Protein AF-A0A7J4LPL3-F1 (afdb_monomer)

Sequence (220 aa):
MQKLISQGAEARIFEKKDGTRVVIIKDRFRKTYRHEALDKQLRSFRARREAKVLERLTALNFTVPKVIDLDDKNSILKIEKIDGRLVKEVIDINEKDKKQITKLGTQIGEKIAFLHLHDIIHSDLTTSNMILLDKWIYFIDFGLSFFSAKIEDKAVDLHLIERALESKHYKIFKECMKAVIIGYLNAYATAGKKETGKQILARLESVKERGRNKAKNVGS

Solvent-accessible surface area (backbone atoms only — not comparable to full-atom values): 11459 Å² total; per-residue (Å²): 116,76,42,82,77,47,73,60,99,63,34,38,34,28,42,32,66,54,91,94,45,56,32,32,37,40,40,39,65,88,56,88,94,42,61,66,71,61,42,52,52,51,39,28,48,26,39,53,42,22,47,56,49,33,49,54,35,49,76,68,74,43,60,46,53,50,72,74,48,73,43,62,90,68,15,32,35,32,27,48,58,76,96,44,48,43,39,44,58,55,45,67,76,37,66,84,40,62,69,58,39,34,52,51,19,20,55,51,12,32,50,54,32,55,36,51,76,71,21,39,40,48,69,61,44,35,46,79,32,26,31,39,42,101,92,45,68,28,50,52,74,38,54,65,34,50,78,49,85,51,52,66,60,55,14,50,35,55,48,36,37,49,51,38,32,49,75,74,38,56,91,47,21,72,57,28,49,51,22,20,53,51,21,22,40,50,43,22,40,75,69,74,36,42,66,60,38,50,52,25,51,61,44,27,54,61,47,51,53,58,52,53,55,54,59,55,71,74,75,111

Radius of gyration: 18.06 Å; Cα contacts (8 Å, |Δi|>4): 357; chains: 1; bounding box: 47×37×54 Å

Structure (mmCIF, N/CA/C/O backbone):
data_AF-A0A7J4LPL3-F1
#
_entry.id   AF-A0A7J4LPL3-F1
#
loop_
_atom_site.group_PDB
_atom_site.id
_atom_site.type_symbol
_atom_site.label_atom_id
_atom_site.label_alt_id
_atom_site.label_comp_id
_atom_site.label_asym_id
_atom_site.label_entity_id
_atom_site.label_seq_id
_atom_site.pdbx_PDB_ins_code
_atom_site.Cartn_x
_atom_site.Cartn_y
_atom_site.Cartn_z
_atom_site.occupancy
_atom_site.B_iso_or_equiv
_atom_site.auth_seq_id
_atom_site.auth_comp_id
_atom_site.auth_asym_id
_atom_site.auth_atom_id
_atom_site.pdbx_PDB_model_num
ATOM 1 N N . MET A 1 1 ? 10.379 12.383 -25.301 1.00 70.75 1 MET A N 1
ATOM 2 C CA . MET A 1 1 ? 11.539 12.441 -24.382 1.00 70.75 1 MET A CA 1
ATOM 3 C C . MET A 1 1 ? 11.170 11.749 -23.073 1.00 70.75 1 MET A C 1
ATOM 5 O O . MET A 1 1 ? 9.989 11.737 -22.741 1.00 70.75 1 MET A O 1
ATOM 9 N N . GLN A 1 2 ? 12.133 11.144 -22.377 1.00 85.69 2 GLN A N 1
ATOM 10 C CA . GLN A 1 2 ? 11.946 10.502 -21.067 1.00 85.69 2 GLN A CA 1
ATOM 11 C C . GLN A 1 2 ? 12.546 11.412 -19.986 1.00 85.69 2 GLN A C 1
ATOM 13 O O . GLN A 1 2 ? 13.651 11.918 -20.167 1.00 85.69 2 GLN A O 1
ATOM 18 N N . LYS A 1 3 ? 11.820 11.643 -18.891 1.00 91.88 3 LYS A N 1
ATOM 19 C CA . LYS A 1 3 ? 12.196 12.548 -17.797 1.00 91.88 3 LYS A CA 1
ATOM 20 C C . LYS A 1 3 ? 12.336 11.751 -16.505 1.00 91.88 3 LYS A C 1
ATOM 22 O O . LYS A 1 3 ? 11.404 11.054 -16.121 1.00 91.88 3 LYS A O 1
ATOM 27 N N . LEU A 1 4 ? 13.473 11.849 -15.819 1.00 93.25 4 LEU A N 1
ATOM 28 C CA . LEU A 1 4 ? 13.607 11.303 -14.464 1.00 93.25 4 LEU A CA 1
ATOM 29 C C . LEU A 1 4 ? 12.740 12.143 -13.514 1.00 93.25 4 LEU A C 1
ATOM 31 O O . LEU A 1 4 ? 12.886 13.364 -13.484 1.00 93.25 4 LEU A O 1
ATOM 35 N N . ILE A 1 5 ? 11.837 11.504 -12.765 1.00 92.12 5 ILE A N 1
ATOM 36 C CA . ILE A 1 5 ? 10.976 12.185 -11.781 1.00 92.12 5 ILE A CA 1
ATOM 37 C C . ILE A 1 5 ? 11.367 11.875 -10.335 1.00 92.12 5 ILE A C 1
ATOM 39 O O . ILE A 1 5 ? 11.137 12.696 -9.455 1.00 92.12 5 ILE A O 1
ATOM 43 N N . SER A 1 6 ? 11.976 10.715 -10.079 1.00 88.56 6 SER A N 1
ATOM 44 C CA . SER A 1 6 ? 12.490 10.343 -8.759 1.00 88.56 6 SER A CA 1
ATOM 45 C C . SER A 1 6 ? 13.554 9.251 -8.875 1.00 88.56 6 SER A C 1
ATOM 47 O O . SER A 1 6 ? 13.513 8.427 -9.790 1.00 88.56 6 SER A O 1
ATOM 49 N N . GLN A 1 7 ? 14.494 9.213 -7.933 1.00 89.38 7 GLN A N 1
ATOM 50 C CA . GLN A 1 7 ? 15.411 8.091 -7.748 1.00 89.38 7 GLN A CA 1
ATOM 51 C C . GLN A 1 7 ? 15.364 7.659 -6.283 1.00 89.38 7 GLN A C 1
ATOM 53 O O . GLN A 1 7 ? 15.872 8.350 -5.402 1.00 89.38 7 GLN A O 1
ATOM 58 N N . GLY A 1 8 ? 14.746 6.507 -6.032 1.00 83.06 8 GLY A N 1
ATOM 59 C CA . GLY A 1 8 ? 14.743 5.871 -4.722 1.00 83.06 8 GLY A CA 1
ATOM 60 C C . GLY A 1 8 ? 15.998 5.031 -4.490 1.00 83.06 8 GLY A C 1
ATOM 61 O O . GLY A 1 8 ? 16.880 4.916 -5.345 1.00 83.06 8 GLY A O 1
ATOM 62 N N . ALA A 1 9 ? 16.046 4.364 -3.337 1.00 82.12 9 ALA A N 1
ATOM 63 C CA . ALA A 1 9 ? 17.133 3.445 -3.022 1.00 82.12 9 ALA A CA 1
ATOM 64 C C . ALA A 1 9 ? 17.217 2.263 -4.005 1.00 82.12 9 ALA A C 1
ATOM 66 O O . ALA A 1 9 ? 18.314 1.757 -4.214 1.00 82.12 9 ALA A O 1
ATOM 67 N N . GLU A 1 10 ? 16.109 1.821 -4.612 1.00 81.62 10 GLU A N 1
ATOM 68 C CA . GLU A 1 10 ? 16.059 0.570 -5.393 1.00 81.62 10 GLU A CA 1
ATOM 69 C C . GLU A 1 10 ? 15.551 0.712 -6.838 1.00 81.62 10 GLU A C 1
ATOM 71 O O . GLU A 1 10 ? 15.654 -0.239 -7.613 1.00 81.62 10 GLU A O 1
ATOM 76 N N . ALA A 1 11 ? 15.022 1.879 -7.216 1.00 89.69 11 ALA A N 1
ATOM 77 C CA . ALA A 1 11 ? 14.524 2.140 -8.563 1.00 89.69 11 ALA A CA 1
ATOM 78 C C . ALA A 1 11 ? 14.682 3.612 -8.963 1.00 89.69 11 ALA A C 1
ATOM 80 O O . ALA A 1 11 ? 14.592 4.516 -8.128 1.00 89.69 11 ALA A O 1
ATOM 81 N N . ARG A 1 12 ? 14.869 3.844 -10.261 1.00 93.75 12 ARG A N 1
ATOM 82 C CA . ARG A 1 12 ? 14.643 5.128 -10.922 1.00 93.75 12 ARG A CA 1
ATOM 83 C C . ARG A 1 12 ? 13.230 5.134 -11.480 1.00 93.75 12 ARG A C 1
ATOM 85 O O . ARG A 1 12 ? 12.801 4.171 -12.113 1.00 93.75 12 ARG A O 1
ATOM 92 N N . ILE A 1 13 ? 12.518 6.221 -11.235 1.00 94.44 13 ILE A N 1
ATOM 93 C CA . ILE A 1 13 ? 11.162 6.436 -11.719 1.00 94.44 13 ILE A CA 1
ATOM 94 C C . ILE A 1 13 ? 11.243 7.494 -12.811 1.00 94.44 13 ILE A C 1
ATOM 96 O O . ILE A 1 13 ? 11.660 8.629 -12.556 1.00 94.44 13 ILE A O 1
ATOM 100 N N . PHE A 1 14 ? 10.853 7.125 -14.024 1.00 95.56 14 PHE A N 1
ATOM 101 C CA . PHE A 1 14 ? 10.815 8.030 -15.163 1.00 95.56 14 PHE A CA 1
ATOM 102 C C . PHE A 1 14 ? 9.386 8.245 -15.645 1.00 95.56 14 PHE A C 1
ATOM 104 O O . PHE A 1 14 ? 8.592 7.311 -15.696 1.00 95.56 14 PHE A O 1
ATOM 111 N N . GLU A 1 15 ? 9.093 9.462 -16.075 1.00 94.94 15 GLU A N 1
ATOM 112 C CA . GLU A 1 15 ? 7.919 9.796 -16.867 1.00 94.94 15 GLU A CA 1
ATOM 113 C C . GLU A 1 15 ? 8.294 9.757 -18.356 1.00 94.94 15 GLU A C 1
ATOM 115 O O . GLU A 1 15 ? 9.330 10.295 -18.767 1.00 94.94 15 GLU A O 1
ATOM 120 N N . LYS A 1 16 ? 7.465 9.123 -19.186 1.00 94.25 16 LYS A N 1
ATOM 121 C CA . LYS A 1 16 ? 7.632 9.103 -20.643 1.00 94.25 16 LYS A CA 1
ATOM 122 C C . LYS A 1 16 ? 6.280 9.330 -21.317 1.00 94.25 16 LYS A C 1
ATOM 124 O O . LYS A 1 16 ? 5.288 8.713 -20.945 1.00 94.25 16 LYS A O 1
ATOM 129 N N . LYS A 1 17 ? 6.248 10.185 -22.342 1.00 90.75 17 LYS A N 1
ATOM 130 C CA . LYS A 1 17 ? 5.107 10.261 -23.265 1.00 90.75 17 LYS A CA 1
ATOM 131 C C . LYS A 1 17 ? 5.184 9.093 -24.250 1.00 90.75 17 LYS A C 1
ATOM 133 O O . LYS A 1 17 ? 6.214 8.930 -24.908 1.00 90.75 17 LYS A O 1
ATOM 138 N N . ASP A 1 18 ? 4.116 8.309 -24.332 1.00 83.12 18 ASP A N 1
ATOM 139 C CA . ASP A 1 18 ? 3.984 7.135 -25.193 1.00 83.12 18 ASP A CA 1
ATOM 140 C C . ASP A 1 18 ? 2.701 7.275 -26.029 1.00 83.12 18 ASP A C 1
ATOM 142 O O . ASP A 1 18 ? 1.579 7.167 -25.524 1.00 83.12 18 ASP A O 1
ATOM 146 N N . GLY A 1 19 ? 2.864 7.672 -27.294 1.00 83.00 19 GLY A N 1
ATOM 147 C CA . GLY A 1 19 ? 1.765 8.156 -28.131 1.00 83.00 19 GLY A CA 1
ATOM 148 C C . GLY A 1 19 ? 1.025 9.340 -27.490 1.00 83.00 19 GLY A C 1
ATOM 149 O O . GLY A 1 19 ? 1.606 10.400 -27.234 1.00 83.00 19 GLY A O 1
ATOM 150 N N . THR A 1 20 ? -0.272 9.160 -27.232 1.00 80.00 20 THR A N 1
ATOM 151 C CA . THR A 1 20 ? -1.138 10.139 -26.551 1.00 80.00 20 THR A CA 1
ATOM 152 C C . THR A 1 20 ? -1.130 10.018 -25.025 1.00 80.00 20 THR A C 1
ATOM 154 O O . THR A 1 20 ? -1.636 10.915 -24.355 1.00 80.00 20 THR A O 1
ATOM 157 N N . ARG A 1 21 ? -0.560 8.947 -24.460 1.00 85.0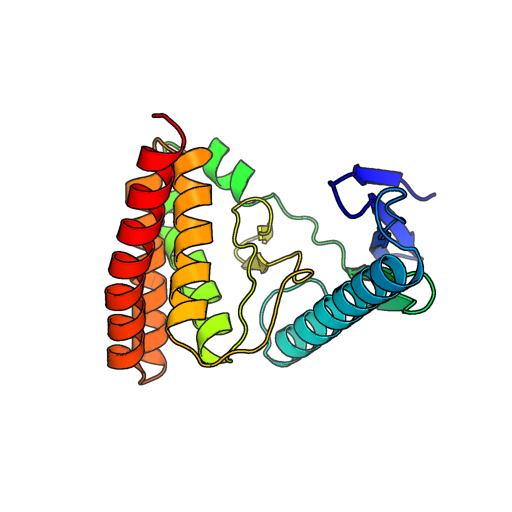0 21 ARG A N 1
ATOM 158 C CA . ARG A 1 21 ? -0.565 8.670 -23.016 1.00 85.00 21 ARG A CA 1
ATOM 159 C C . ARG A 1 21 ? 0.743 9.105 -22.360 1.00 85.00 21 ARG A C 1
ATOM 161 O O . ARG A 1 21 ? 1.779 9.236 -23.013 1.00 85.00 21 ARG A O 1
ATOM 168 N N . VAL A 1 22 ? 0.703 9.300 -21.046 1.00 91.12 22 VAL A N 1
ATOM 169 C CA . VAL A 1 22 ? 1.900 9.455 -20.213 1.00 91.12 22 VAL A CA 1
ATOM 170 C C . VAL A 1 22 ? 2.020 8.218 -19.330 1.00 91.12 22 VAL A C 1
ATOM 172 O O . VAL A 1 22 ? 1.044 7.788 -18.718 1.00 91.12 22 VAL A O 1
ATOM 175 N N . VAL A 1 23 ? 3.209 7.622 -19.302 1.00 95.19 23 VAL A N 1
ATOM 176 C CA . VAL A 1 23 ? 3.492 6.377 -18.583 1.00 95.19 23 VAL A CA 1
ATOM 177 C C . VAL A 1 23 ? 4.604 6.590 -17.566 1.00 95.19 23 VAL A C 1
ATOM 179 O O . VAL A 1 23 ? 5.518 7.395 -17.779 1.00 95.19 23 VAL A O 1
ATOM 182 N N . ILE A 1 24 ? 4.538 5.837 -16.472 1.00 96.62 24 ILE A N 1
ATOM 183 C CA . ILE A 1 24 ? 5.607 5.735 -15.485 1.00 96.62 24 ILE A CA 1
ATOM 184 C C . ILE A 1 24 ? 6.416 4.472 -15.762 1.00 96.62 24 ILE A C 1
ATOM 186 O O . ILE A 1 24 ? 5.871 3.378 -15.880 1.00 96.62 24 ILE A O 1
ATOM 190 N N . ILE A 1 25 ? 7.734 4.628 -15.842 1.00 95.94 25 ILE A N 1
ATOM 191 C CA . ILE A 1 25 ? 8.700 3.547 -16.016 1.00 95.94 25 ILE A CA 1
ATOM 192 C C . ILE A 1 25 ? 9.475 3.398 -14.707 1.00 95.94 25 ILE A C 1
ATOM 194 O O . ILE A 1 25 ? 10.207 4.308 -14.311 1.00 95.94 25 ILE A O 1
ATOM 198 N N . LYS A 1 26 ? 9.326 2.248 -14.046 1.00 95.19 26 LYS A N 1
ATOM 199 C CA . LYS A 1 26 ? 10.131 1.841 -12.891 1.00 95.19 26 LYS A CA 1
ATOM 200 C C . LYS A 1 26 ? 11.314 1.001 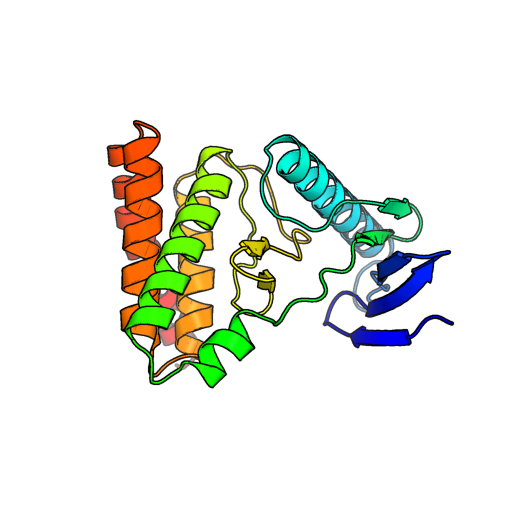-13.366 1.00 95.19 26 LYS A C 1
ATOM 202 O O . LYS A 1 26 ? 11.158 -0.184 -13.650 1.00 95.19 26 LYS A O 1
ATOM 207 N N . ASP A 1 27 ? 12.486 1.620 -13.438 1.00 93.81 27 ASP A N 1
ATOM 208 C CA . ASP A 1 27 ? 13.766 0.984 -13.764 1.00 93.81 27 ASP A CA 1
ATOM 209 C C . ASP A 1 27 ? 14.495 0.586 -12.472 1.00 93.81 27 ASP A C 1
ATOM 211 O O . ASP A 1 27 ? 14.954 1.438 -11.704 1.00 93.81 27 ASP A O 1
ATOM 215 N N . ARG A 1 28 ? 14.582 -0.719 -12.202 1.00 92.19 28 ARG A N 1
ATOM 216 C CA . ARG A 1 28 ? 15.301 -1.259 -11.041 1.00 92.19 28 ARG A CA 1
ATOM 217 C C . ARG A 1 28 ? 16.756 -1.499 -11.423 1.00 92.19 28 ARG A C 1
ATOM 219 O O . ARG A 1 28 ? 17.070 -2.480 -12.092 1.00 92.19 28 ARG A O 1
ATOM 226 N N . PHE A 1 29 ? 17.652 -0.636 -10.952 1.00 89.69 29 PHE A N 1
ATOM 227 C CA . PHE A 1 29 ? 19.080 -0.674 -11.279 1.00 89.69 29 PHE A CA 1
ATOM 228 C C . PHE A 1 29 ? 19.885 -1.610 -10.359 1.00 89.69 29 PHE A C 1
ATOM 230 O O . PHE A 1 29 ? 19.536 -1.809 -9.194 1.00 89.69 29 PHE A O 1
ATOM 237 N N . ARG A 1 30 ? 20.990 -2.170 -10.877 1.00 91.19 30 ARG A N 1
ATOM 238 C CA . ARG A 1 30 ? 21.867 -3.099 -10.138 1.00 91.19 30 ARG A CA 1
ATOM 239 C C . ARG A 1 30 ? 22.461 -2.452 -8.884 1.00 91.19 30 ARG A C 1
ATOM 241 O O . ARG A 1 30 ? 22.965 -1.330 -8.937 1.00 91.19 30 ARG A O 1
ATOM 248 N N . LYS A 1 31 ? 22.507 -3.198 -7.775 1.00 87.38 31 LYS A N 1
ATOM 249 C CA . LYS A 1 31 ? 23.328 -2.848 -6.605 1.00 87.38 31 LYS A CA 1
ATOM 250 C C . LYS A 1 31 ? 24.687 -3.538 -6.652 1.00 87.38 31 LYS A C 1
ATOM 252 O O . LYS A 1 31 ? 24.773 -4.751 -6.522 1.00 87.38 31 LYS A O 1
ATOM 257 N N . THR A 1 32 ? 25.751 -2.751 -6.794 1.00 88.19 32 THR A N 1
ATOM 258 C CA . THR A 1 32 ? 27.145 -3.231 -6.861 1.00 88.19 32 THR A CA 1
ATOM 259 C C . THR A 1 32 ? 27.615 -3.938 -5.589 1.00 88.19 32 THR A C 1
ATOM 261 O O . THR A 1 32 ? 28.454 -4.823 -5.676 1.00 88.19 32 THR A O 1
ATOM 264 N N . TYR A 1 33 ? 27.042 -3.606 -4.427 1.00 88.75 33 TYR A N 1
ATOM 265 C CA . TYR A 1 33 ? 27.342 -4.263 -3.147 1.00 88.75 33 TYR A CA 1
ATOM 266 C C . TYR A 1 33 ? 26.675 -5.643 -2.971 1.00 88.75 33 TYR A C 1
ATOM 268 O O . TYR A 1 33 ? 26.914 -6.315 -1.971 1.00 88.75 33 TYR A O 1
ATOM 276 N N . ARG A 1 34 ? 25.801 -6.065 -3.896 1.00 90.19 34 ARG A N 1
ATOM 277 C CA . ARG A 1 34 ? 25.133 -7.374 -3.865 1.00 90.19 34 ARG A CA 1
ATOM 278 C C . ARG A 1 34 ? 25.762 -8.310 -4.897 1.00 90.19 34 ARG A C 1
ATOM 280 O O . ARG A 1 34 ? 26.105 -7.883 -6.000 1.00 90.19 34 ARG A O 1
ATOM 287 N N . HIS A 1 35 ? 25.830 -9.602 -4.574 1.00 94.06 35 HIS A N 1
ATOM 288 C CA . HIS A 1 35 ? 26.226 -10.630 -5.538 1.00 94.06 35 HIS A CA 1
ATOM 289 C C . HIS A 1 35 ? 25.300 -10.607 -6.766 1.00 94.06 35 HIS A C 1
ATOM 291 O O . HIS A 1 35 ? 24.075 -10.564 -6.623 1.00 94.06 35 HIS A O 1
ATOM 297 N N . GLU A 1 36 ? 25.874 -10.643 -7.970 1.00 91.38 36 GLU A N 1
ATOM 298 C CA . GLU A 1 36 ? 25.168 -10.291 -9.209 1.00 91.38 36 GLU A CA 1
ATOM 299 C C . GLU A 1 36 ? 23.922 -11.145 -9.471 1.00 91.38 36 GLU A C 1
ATOM 301 O O . GLU A 1 36 ? 22.849 -10.609 -9.754 1.00 91.38 36 GLU A O 1
ATOM 306 N N . ALA A 1 37 ? 24.045 -12.465 -9.310 1.00 91.44 37 ALA A N 1
ATOM 307 C CA . ALA A 1 37 ? 22.932 -13.392 -9.498 1.00 91.44 37 ALA A CA 1
ATOM 308 C C . ALA A 1 37 ? 21.774 -13.122 -8.517 1.00 91.44 37 ALA A C 1
ATOM 310 O O . ALA A 1 37 ? 20.610 -13.145 -8.917 1.00 91.44 37 ALA A O 1
ATOM 311 N N . LEU A 1 38 ? 22.091 -12.797 -7.256 1.00 90.81 38 LEU A N 1
ATOM 312 C CA . LEU A 1 38 ? 21.095 -12.526 -6.215 1.00 90.81 38 LEU A CA 1
ATOM 313 C C . LEU A 1 38 ? 20.399 -11.181 -6.440 1.00 90.81 38 LEU A C 1
ATOM 315 O O . LEU A 1 38 ? 19.182 -11.091 -6.290 1.00 90.81 38 LEU A O 1
ATOM 319 N N . ASP A 1 39 ? 21.136 -10.142 -6.844 1.00 92.12 39 ASP A N 1
ATOM 320 C CA . ASP A 1 39 ? 20.535 -8.848 -7.184 1.00 92.12 39 ASP A CA 1
ATOM 321 C C . ASP A 1 39 ? 19.631 -8.951 -8.417 1.00 92.12 39 ASP A C 1
ATOM 323 O O . ASP A 1 39 ? 18.500 -8.470 -8.382 1.00 92.12 39 ASP A O 1
ATOM 327 N N . LYS A 1 40 ? 20.075 -9.640 -9.477 1.00 91.19 40 LYS A N 1
ATOM 328 C CA . LYS A 1 40 ? 19.250 -9.896 -10.667 1.00 91.19 40 LYS A CA 1
ATOM 329 C C . LYS A 1 40 ? 17.966 -10.646 -10.301 1.00 91.19 40 LYS A C 1
ATOM 331 O O . LYS A 1 40 ? 16.881 -10.200 -10.663 1.00 91.19 40 LYS A O 1
ATOM 336 N N . GLN A 1 41 ? 18.073 -11.730 -9.529 1.00 92.00 41 GLN A N 1
ATOM 337 C CA . GLN A 1 41 ? 16.916 -12.496 -9.060 1.00 92.00 41 GLN A CA 1
ATOM 338 C C . GLN A 1 41 ? 15.958 -11.636 -8.222 1.00 92.00 41 GLN A C 1
ATOM 340 O O . GLN A 1 41 ? 14.746 -11.698 -8.432 1.00 92.00 41 GLN A O 1
ATOM 345 N N . LEU A 1 42 ? 16.478 -10.806 -7.312 1.00 91.69 42 LEU A N 1
ATOM 346 C CA . LEU A 1 42 ? 15.678 -9.916 -6.468 1.00 91.69 42 LEU A CA 1
ATOM 347 C C . LEU A 1 42 ? 14.950 -8.840 -7.288 1.00 91.69 42 LEU A C 1
ATOM 349 O O . LEU A 1 42 ? 13.761 -8.608 -7.067 1.00 91.69 42 LEU A O 1
ATOM 353 N N . ARG A 1 43 ? 15.626 -8.198 -8.250 1.00 93.50 43 ARG A N 1
ATOM 354 C CA . ARG A 1 43 ? 15.025 -7.155 -9.101 1.00 93.50 43 ARG A CA 1
ATOM 355 C C . ARG A 1 43 ? 13.916 -7.721 -9.994 1.00 93.50 43 ARG A C 1
ATOM 357 O O . ARG A 1 43 ? 12.805 -7.187 -9.956 1.00 93.50 43 ARG A O 1
ATOM 364 N N . SER A 1 44 ? 14.159 -8.842 -10.679 1.00 92.44 44 SER A N 1
ATOM 365 C CA . SER A 1 44 ? 13.148 -9.539 -11.494 1.00 92.44 44 SER A CA 1
ATOM 366 C C . SER A 1 44 ? 11.997 -10.100 -10.646 1.00 92.44 44 SER A C 1
ATOM 368 O O . SER A 1 44 ? 10.834 -10.035 -11.043 1.00 92.44 44 SER A O 1
ATOM 370 N N . PHE A 1 45 ? 12.266 -10.614 -9.437 1.00 92.81 45 PHE A N 1
ATOM 371 C CA . PHE A 1 45 ? 11.204 -11.044 -8.516 1.00 92.81 45 PHE A CA 1
ATOM 372 C C . PHE A 1 45 ? 10.283 -9.882 -8.133 1.00 92.81 45 PHE A C 1
ATOM 374 O O . PHE A 1 45 ? 9.066 -10.023 -8.237 1.00 92.81 45 PHE A O 1
ATOM 381 N N . ARG A 1 46 ? 10.840 -8.732 -7.734 1.00 93.69 46 ARG A N 1
ATOM 382 C CA . ARG A 1 46 ? 10.047 -7.560 -7.334 1.00 93.69 46 ARG A CA 1
ATOM 383 C C . ARG A 1 46 ? 9.266 -6.949 -8.495 1.00 93.69 46 ARG A C 1
ATOM 385 O O . ARG A 1 46 ? 8.103 -6.612 -8.308 1.00 93.69 46 ARG A O 1
ATOM 392 N N . ALA A 1 47 ? 9.858 -6.860 -9.687 1.00 94.81 47 ALA A N 1
ATOM 393 C CA . ALA A 1 47 ? 9.168 -6.356 -10.876 1.00 94.81 47 ALA A CA 1
ATOM 394 C C . ALA A 1 47 ? 7.962 -7.241 -11.256 1.00 94.81 47 ALA A C 1
ATOM 396 O O . ALA A 1 47 ? 6.850 -6.733 -11.398 1.00 94.81 47 ALA A O 1
ATOM 397 N N . ARG A 1 48 ? 8.144 -8.571 -11.307 1.00 95.00 48 ARG A N 1
ATOM 398 C CA . ARG A 1 48 ? 7.046 -9.534 -11.529 1.00 95.00 48 ARG A CA 1
ATOM 399 C C . ARG A 1 48 ? 6.005 -9.529 -10.414 1.00 95.00 48 ARG A C 1
ATOM 401 O O . ARG A 1 48 ? 4.818 -9.678 -10.687 1.00 95.00 48 ARG A O 1
ATOM 408 N N . ARG A 1 49 ? 6.434 -9.384 -9.156 1.00 95.19 49 ARG A N 1
ATOM 409 C CA . ARG A 1 49 ? 5.540 -9.330 -7.993 1.00 95.19 49 ARG A CA 1
ATOM 410 C C . ARG A 1 49 ? 4.632 -8.108 -8.050 1.00 95.19 49 ARG A C 1
ATOM 412 O O . ARG A 1 49 ? 3.426 -8.269 -7.899 1.00 95.19 49 ARG A O 1
ATOM 419 N N . GLU A 1 50 ? 5.208 -6.934 -8.301 1.00 96.88 50 GLU A N 1
ATOM 420 C CA . GLU A 1 50 ? 4.469 -5.680 -8.435 1.00 96.88 50 GLU A CA 1
ATOM 421 C C . GLU A 1 50 ? 3.455 -5.772 -9.581 1.00 96.88 50 GLU A C 1
ATOM 423 O O . GLU A 1 50 ? 2.268 -5.576 -9.337 1.00 96.88 50 GLU A O 1
ATOM 428 N N . ALA A 1 51 ? 3.883 -6.177 -10.784 1.00 97.75 51 ALA A N 1
ATOM 429 C CA . ALA A 1 51 ? 2.989 -6.347 -11.932 1.00 97.75 51 ALA A CA 1
ATOM 430 C C . ALA A 1 51 ? 1.809 -7.288 -11.623 1.00 97.75 51 ALA A C 1
ATOM 432 O O . ALA A 1 51 ? 0.652 -6.893 -11.747 1.00 97.75 51 ALA A O 1
ATOM 433 N N . LYS A 1 52 ? 2.092 -8.491 -11.100 1.00 97.81 52 LYS A N 1
ATOM 434 C CA . LYS A 1 52 ? 1.069 -9.494 -10.766 1.00 97.81 52 LYS A CA 1
ATOM 435 C C . LYS A 1 52 ? 0.065 -9.014 -9.711 1.00 97.81 52 LYS A C 1
ATOM 437 O O . LYS A 1 52 ? -1.095 -9.428 -9.729 1.00 97.81 52 LYS A O 1
ATOM 442 N N . VAL A 1 53 ? 0.496 -8.190 -8.755 1.00 98.38 53 VAL A N 1
ATOM 443 C CA . VAL A 1 53 ? -0.402 -7.629 -7.733 1.00 98.38 53 VAL A CA 1
ATOM 444 C C . VAL A 1 53 ? -1.226 -6.474 -8.302 1.00 98.38 53 VAL A C 1
ATOM 446 O O . VAL A 1 53 ? -2.428 -6.438 -8.053 1.00 98.38 53 VAL A O 1
ATOM 449 N N . LEU A 1 54 ? -0.638 -5.601 -9.125 1.00 98.44 54 LEU A N 1
ATOM 450 C CA . LEU A 1 54 ? -1.361 -4.536 -9.831 1.00 98.44 54 LEU A CA 1
ATOM 451 C C . LEU A 1 54 ? -2.439 -5.101 -10.774 1.00 98.44 54 LEU A C 1
ATOM 453 O O . LEU A 1 54 ? -3.582 -4.648 -10.738 1.00 98.44 54 LEU A O 1
ATOM 457 N N . GLU A 1 55 ? -2.123 -6.132 -11.561 1.00 98.38 55 GLU A N 1
ATOM 458 C CA . GLU A 1 55 ? -3.081 -6.838 -12.429 1.00 98.38 55 GLU A CA 1
ATOM 459 C C . GLU A 1 55 ? -4.235 -7.447 -11.623 1.00 98.38 55 GLU A C 1
ATOM 461 O O . GLU A 1 55 ? -5.405 -7.222 -11.937 1.00 98.38 55 GLU A O 1
ATOM 466 N N . ARG A 1 56 ? -3.925 -8.164 -10.531 1.00 98.44 56 ARG A N 1
ATOM 467 C CA . ARG A 1 56 ? -4.945 -8.764 -9.657 1.00 98.44 56 ARG A CA 1
ATOM 468 C C . ARG A 1 56 ? -5.834 -7.706 -9.000 1.00 98.44 56 ARG A C 1
ATOM 470 O O . ARG A 1 56 ? -7.039 -7.913 -8.910 1.00 98.44 56 ARG A O 1
ATOM 477 N N . LEU A 1 57 ? -5.269 -6.588 -8.548 1.00 98.56 57 LEU A N 1
ATOM 478 C CA . LEU A 1 57 ? -6.033 -5.486 -7.956 1.00 98.56 57 LEU A CA 1
ATOM 479 C C . LEU A 1 57 ? -6.901 -4.765 -8.993 1.00 98.56 57 LEU A C 1
ATOM 481 O O . LEU A 1 57 ? -8.049 -4.447 -8.691 1.00 98.56 57 LEU A O 1
ATOM 485 N N . THR A 1 58 ? -6.407 -4.608 -10.223 1.00 98.19 58 THR A N 1
ATOM 486 C CA . THR A 1 58 ? -7.186 -4.079 -11.354 1.00 98.19 58 THR A CA 1
ATOM 487 C C . THR A 1 58 ? -8.401 -4.967 -11.642 1.00 98.19 58 THR A C 1
ATOM 489 O O . THR A 1 58 ? -9.517 -4.463 -11.731 1.00 98.19 58 THR A O 1
ATOM 492 N N . ALA A 1 59 ? -8.218 -6.292 -11.703 1.00 98.12 59 ALA A N 1
ATOM 493 C CA . ALA A 1 59 ? -9.310 -7.253 -11.903 1.00 98.12 59 ALA A CA 1
ATOM 494 C C . ALA A 1 59 ? -10.332 -7.282 -10.745 1.00 98.12 59 ALA A C 1
ATOM 496 O O . ALA A 1 59 ? -11.485 -7.655 -10.944 1.00 98.12 59 ALA A O 1
ATOM 497 N N . LEU A 1 60 ? -9.925 -6.862 -9.543 1.00 97.94 60 LEU A N 1
ATOM 498 C CA . LEU A 1 60 ? -10.786 -6.697 -8.367 1.00 97.94 60 LEU A CA 1
ATOM 499 C C . LEU A 1 60 ? -11.434 -5.298 -8.274 1.00 97.94 60 LEU A C 1
ATOM 501 O O . LEU A 1 60 ? -12.031 -4.973 -7.249 1.00 97.94 60 LEU A O 1
ATOM 505 N N . ASN A 1 61 ? -11.320 -4.461 -9.314 1.00 97.12 61 ASN A N 1
ATOM 506 C CA . ASN A 1 61 ? -11.781 -3.064 -9.345 1.00 97.12 61 ASN A CA 1
ATOM 507 C C . ASN A 1 61 ? -11.195 -2.176 -8.227 1.00 97.12 61 ASN A C 1
ATOM 509 O O . ASN A 1 61 ? -11.776 -1.155 -7.850 1.00 97.12 61 ASN A O 1
ATOM 513 N N . PHE A 1 62 ? -10.026 -2.534 -7.693 1.00 98.06 62 PHE A N 1
ATOM 514 C CA . PHE A 1 62 ? -9.302 -1.691 -6.752 1.00 98.06 62 PHE A CA 1
ATOM 515 C C . PHE A 1 62 ? -8.466 -0.655 -7.514 1.00 98.06 62 PHE A C 1
ATOM 517 O O . PHE A 1 62 ? -7.813 -0.959 -8.510 1.00 98.06 62 PHE A O 1
ATOM 524 N N . THR A 1 63 ? -8.449 0.585 -7.024 1.00 97.38 63 THR A N 1
ATOM 525 C CA . THR A 1 63 ? -7.715 1.691 -7.653 1.00 97.38 63 THR A CA 1
ATOM 526 C C . THR A 1 63 ? -6.203 1.548 -7.449 1.00 97.38 63 THR A C 1
ATOM 528 O O . THR A 1 63 ? -5.654 1.910 -6.406 1.00 97.38 63 THR A O 1
ATOM 531 N N . VAL A 1 64 ? -5.537 1.034 -8.477 1.00 98.31 64 VAL A N 1
ATOM 532 C CA . VAL A 1 64 ? -4.082 1.014 -8.674 1.00 98.31 64 VAL A CA 1
ATOM 533 C C . VAL A 1 64 ? -3.754 1.506 -10.091 1.00 98.31 64 VAL A C 1
ATOM 535 O O . VAL A 1 64 ? -4.643 1.494 -10.944 1.00 98.31 64 VAL A O 1
ATOM 538 N N . PRO A 1 65 ? -2.508 1.922 -10.379 1.00 97.50 65 PRO A N 1
ATOM 539 C CA . PRO A 1 65 ? -2.057 2.123 -11.752 1.00 97.50 65 PRO A CA 1
ATOM 540 C C . PRO A 1 65 ? -2.144 0.824 -12.556 1.00 97.50 65 PRO A C 1
ATOM 542 O O . PRO A 1 65 ? -1.648 -0.215 -12.110 1.00 97.50 65 PRO A O 1
ATOM 545 N N . LYS A 1 66 ? -2.715 0.877 -13.761 1.00 97.00 66 LYS A N 1
ATOM 546 C CA . LYS A 1 66 ? -2.730 -0.279 -14.667 1.00 97.00 66 LYS A CA 1
ATOM 547 C C . LYS A 1 66 ? -1.319 -0.629 -15.133 1.00 97.00 66 LYS A C 1
ATOM 549 O O . LYS A 1 66 ? -0.521 0.257 -15.449 1.00 97.00 66 LYS A O 1
ATOM 554 N N . VAL A 1 67 ? -1.033 -1.926 -15.229 1.00 97.31 67 VAL A N 1
ATOM 555 C CA . VAL A 1 67 ? 0.172 -2.431 -15.901 1.00 97.31 67 VAL A CA 1
ATOM 556 C C . VAL A 1 67 ? 0.031 -2.208 -17.404 1.00 97.31 67 VAL A C 1
ATOM 558 O O . VAL A 1 67 ? -1.028 -2.455 -17.977 1.00 97.31 67 VAL A O 1
ATOM 561 N N . ILE A 1 68 ? 1.096 -1.704 -18.026 1.00 95.81 68 ILE A N 1
ATOM 562 C CA . ILE A 1 68 ? 1.179 -1.481 -19.474 1.00 95.81 68 ILE A CA 1
ATOM 563 C C . ILE A 1 68 ? 2.113 -2.513 -20.107 1.00 95.81 68 ILE A C 1
ATOM 565 O O . ILE A 1 68 ? 1.789 -3.062 -21.153 1.00 95.81 68 ILE A O 1
ATOM 569 N N . ASP A 1 69 ? 3.268 -2.761 -19.484 1.00 95.75 69 ASP A N 1
ATOM 570 C CA . ASP A 1 69 ? 4.299 -3.672 -19.989 1.00 95.75 69 ASP A CA 1
ATOM 571 C C . ASP A 1 69 ? 5.294 -4.049 -18.874 1.00 95.75 69 ASP A C 1
ATOM 573 O O . ASP A 1 69 ? 5.536 -3.258 -17.956 1.00 95.75 69 ASP A O 1
ATOM 577 N N . LEU A 1 70 ? 5.904 -5.231 -18.971 1.00 96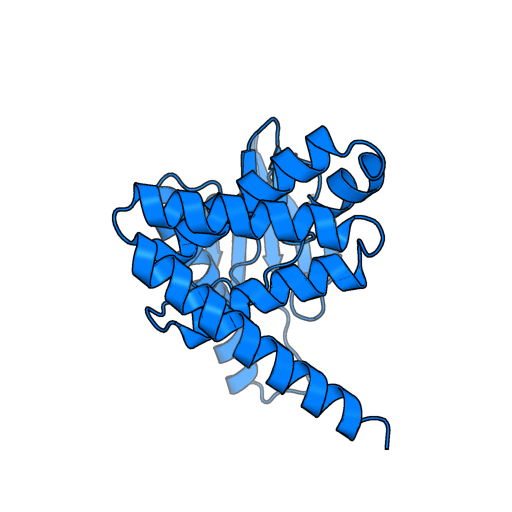.44 70 LEU A N 1
ATOM 578 C CA . LEU A 1 70 ? 6.912 -5.738 -18.041 1.00 96.44 70 LEU A CA 1
ATOM 579 C C . LEU A 1 70 ? 8.065 -6.408 -18.799 1.00 96.44 70 LEU A C 1
ATOM 581 O O . LEU A 1 70 ? 7.938 -7.517 -19.317 1.00 96.44 70 LEU A O 1
ATOM 585 N N . ASP A 1 71 ? 9.241 -5.792 -18.735 1.00 94.69 71 ASP A N 1
ATOM 586 C CA . ASP A 1 71 ? 10.498 -6.401 -19.159 1.00 94.69 71 ASP A CA 1
ATOM 587 C C . ASP A 1 71 ? 11.169 -7.086 -17.957 1.00 94.69 71 ASP A C 1
ATOM 589 O O . ASP A 1 71 ? 11.913 -6.471 -17.185 1.00 94.69 71 ASP A O 1
ATOM 593 N N . ASP A 1 72 ? 10.902 -8.385 -17.788 1.00 87.56 72 ASP A N 1
ATOM 594 C CA . ASP A 1 72 ? 11.486 -9.206 -16.716 1.00 87.56 72 ASP A CA 1
ATOM 595 C C . ASP A 1 72 ? 13.014 -9.364 -16.849 1.00 87.56 72 ASP A C 1
ATOM 597 O O . ASP A 1 72 ? 13.714 -9.494 -15.840 1.00 87.56 72 ASP A O 1
ATOM 601 N N . LYS A 1 73 ? 13.558 -9.302 -18.078 1.00 87.56 73 LYS A N 1
ATOM 602 C CA . LYS A 1 73 ? 15.003 -9.447 -18.337 1.00 87.56 73 LYS A CA 1
ATOM 603 C C . LYS A 1 73 ? 15.778 -8.254 -17.785 1.00 87.56 73 LYS A C 1
ATOM 605 O O . LYS A 1 73 ? 16.817 -8.448 -17.152 1.00 87.56 73 LYS A O 1
ATOM 610 N N . ASN A 1 74 ? 15.256 -7.046 -17.993 1.00 90.31 74 ASN A N 1
ATOM 611 C CA . ASN A 1 74 ? 15.855 -5.801 -17.513 1.00 90.31 74 ASN A CA 1
ATOM 612 C C . ASN A 1 74 ? 15.298 -5.338 -16.152 1.00 90.31 74 ASN A C 1
ATOM 614 O O . ASN A 1 74 ? 15.869 -4.441 -15.537 1.00 90.31 74 ASN A O 1
ATOM 618 N N . SER A 1 75 ? 14.248 -5.989 -15.632 1.00 93.44 75 SER A N 1
ATOM 619 C CA . SER A 1 75 ? 13.513 -5.592 -14.416 1.00 93.44 75 SER A CA 1
ATOM 620 C C . SER A 1 75 ? 12.833 -4.218 -14.524 1.00 93.44 75 SER A C 1
ATOM 622 O O . SER A 1 75 ? 12.753 -3.479 -13.537 1.00 93.44 75 SER A O 1
ATOM 624 N N . ILE A 1 76 ? 12.342 -3.882 -15.721 1.00 95.25 76 ILE A N 1
ATOM 625 C CA . ILE A 1 76 ? 11.664 -2.616 -16.017 1.00 95.25 76 ILE A CA 1
ATOM 626 C C . ILE A 1 76 ? 10.155 -2.856 -16.066 1.00 95.25 76 ILE A C 1
ATOM 628 O O . ILE A 1 76 ? 9.674 -3.665 -16.855 1.00 95.25 76 ILE A O 1
ATOM 632 N N . LEU A 1 77 ? 9.403 -2.120 -15.250 1.00 96.69 77 LEU A N 1
ATOM 633 C CA . LEU A 1 77 ? 7.939 -2.164 -15.222 1.00 96.69 77 LEU A CA 1
ATOM 634 C C . LEU A 1 77 ? 7.371 -0.832 -15.730 1.00 96.69 77 LEU A C 1
ATOM 636 O O . LEU A 1 77 ? 7.737 0.227 -15.215 1.00 96.69 77 LEU A O 1
ATOM 640 N N . LYS A 1 78 ? 6.472 -0.878 -16.719 1.00 96.56 78 LYS A N 1
ATOM 641 C CA . LYS A 1 78 ? 5.737 0.285 -17.236 1.00 96.56 78 LYS A CA 1
ATOM 642 C C . LYS A 1 78 ? 4.294 0.246 -16.738 1.00 96.56 78 LYS A C 1
ATOM 644 O O . LYS A 1 78 ? 3.599 -0.755 -16.916 1.00 96.56 78 LYS A O 1
ATOM 649 N N . ILE A 1 79 ? 3.843 1.343 -16.141 1.00 96.88 79 ILE A N 1
ATOM 650 C CA . ILE A 1 79 ? 2.495 1.501 -15.581 1.00 96.88 79 ILE A CA 1
ATOM 651 C C . ILE A 1 79 ? 1.870 2.833 -16.002 1.00 96.88 79 ILE A C 1
ATOM 653 O O . ILE A 1 79 ? 2.556 3.771 -16.415 1.00 96.88 79 ILE A O 1
ATOM 657 N N . GLU A 1 80 ? 0.552 2.908 -15.880 1.00 96.44 80 GLU A N 1
ATOM 658 C CA . GLU A 1 80 ? -0.242 4.130 -15.999 1.00 96.44 80 GLU A CA 1
ATOM 659 C C . GLU A 1 80 ? 0.299 5.243 -15.084 1.00 96.44 80 GLU A C 1
ATOM 661 O O . GLU A 1 80 ? 0.650 5.002 -13.926 1.00 96.44 80 GLU A O 1
ATOM 666 N N . LYS A 1 81 ? 0.365 6.480 -15.588 1.00 95.88 81 LYS A N 1
ATOM 667 C CA . LYS A 1 81 ? 0.574 7.643 -14.726 1.00 95.88 81 LYS A CA 1
ATOM 668 C C . LYS A 1 81 ? -0.761 8.050 -14.102 1.00 95.88 81 LYS A C 1
ATOM 670 O O . LYS A 1 81 ? -1.734 8.260 -14.815 1.00 95.88 81 LYS A O 1
ATOM 675 N N . ILE A 1 82 ? -0.780 8.210 -12.781 1.00 96.50 82 ILE A N 1
ATOM 676 C CA . ILE A 1 82 ? -1.906 8.810 -12.060 1.00 96.50 82 ILE A CA 1
ATOM 677 C C . ILE A 1 82 ? -1.588 10.291 -11.840 1.00 96.50 82 ILE A C 1
ATOM 679 O O . ILE A 1 82 ? -0.727 10.621 -11.026 1.00 96.50 82 ILE A O 1
ATOM 683 N N . ASP A 1 83 ? -2.273 11.183 -12.558 1.00 94.50 83 ASP A N 1
ATOM 684 C CA . ASP A 1 83 ? -2.107 12.646 -12.473 1.00 94.50 83 ASP A CA 1
ATOM 685 C C . ASP A 1 83 ? -2.796 13.253 -11.225 1.00 94.50 83 ASP A C 1
ATOM 687 O O . ASP A 1 83 ? -3.544 14.224 -11.303 1.00 94.50 83 ASP A O 1
ATOM 691 N N . GLY A 1 84 ? -2.560 12.653 -10.054 1.00 96.00 84 GLY A N 1
ATOM 692 C CA . GLY A 1 84 ? -3.061 13.111 -8.753 1.00 96.00 84 GLY A CA 1
ATOM 693 C C . GLY A 1 84 ? -1.967 13.683 -7.842 1.00 96.00 84 GLY A C 1
ATOM 694 O O . GLY A 1 84 ? -0.800 13.781 -8.218 1.00 96.00 84 GLY A O 1
ATOM 695 N N . ARG A 1 85 ? -2.341 14.033 -6.606 1.00 96.94 85 ARG A N 1
ATOM 696 C CA . ARG A 1 85 ? -1.428 14.535 -5.558 1.00 96.94 85 ARG A CA 1
ATOM 697 C C . ARG A 1 85 ? -1.055 13.418 -4.581 1.00 96.94 85 ARG A C 1
ATOM 699 O O . ARG A 1 85 ? -1.903 12.581 -4.276 1.00 96.94 85 ARG A O 1
ATOM 706 N N . LEU A 1 86 ? 0.166 13.398 -4.039 1.00 97.12 86 LEU A N 1
ATOM 707 C CA . LEU A 1 86 ? 0.531 12.398 -3.026 1.00 97.12 86 LEU A CA 1
ATOM 708 C C . LEU A 1 86 ? -0.299 12.604 -1.752 1.00 97.12 86 LEU A C 1
ATOM 710 O O . LEU A 1 86 ? -0.477 13.732 -1.292 1.00 97.12 86 LEU A O 1
ATOM 714 N N . VAL A 1 87 ? -0.771 11.520 -1.133 1.00 97.38 87 VAL A N 1
ATOM 715 C CA . VAL A 1 87 ? -1.568 11.582 0.109 1.00 97.38 87 VAL A CA 1
ATOM 716 C C . VAL A 1 87 ? -0.809 12.297 1.227 1.00 97.38 87 VAL A C 1
ATOM 718 O O . VAL A 1 87 ? -1.420 13.043 1.986 1.00 97.38 87 VAL A O 1
ATOM 721 N N . LYS A 1 88 ? 0.519 12.151 1.285 1.00 96.12 88 LYS A N 1
ATOM 722 C CA . LYS A 1 88 ? 1.399 12.948 2.150 1.00 96.12 88 LYS A CA 1
ATOM 723 C C . LYS A 1 88 ? 1.129 14.454 2.003 1.00 96.12 88 LYS A C 1
ATOM 725 O O . LYS A 1 88 ? 0.831 15.111 2.989 1.00 96.12 88 LYS A O 1
ATOM 730 N N . GLU A 1 89 ? 1.179 14.975 0.781 1.00 96.19 89 GLU A N 1
ATOM 731 C CA . GLU A 1 89 ? 1.007 16.405 0.485 1.00 96.19 89 GLU A CA 1
ATOM 732 C C . GLU A 1 89 ? -0.441 16.861 0.721 1.00 96.19 89 GLU A C 1
ATOM 734 O O . GLU A 1 89 ? -0.691 17.996 1.120 1.00 96.19 89 GLU A O 1
ATOM 739 N N . VAL A 1 90 ? -1.419 15.973 0.496 1.00 96.19 90 VAL A N 1
ATOM 740 C CA . VAL A 1 90 ? -2.824 16.229 0.849 1.00 96.19 90 VAL A CA 1
ATOM 741 C C . VAL A 1 90 ? -2.975 16.402 2.360 1.00 96.19 90 VAL A C 1
ATOM 743 O O . VAL A 1 90 ? -3.676 17.319 2.784 1.00 96.19 90 VAL A O 1
ATOM 746 N N . ILE A 1 91 ? -2.319 15.566 3.168 1.00 95.00 91 ILE A N 1
ATOM 747 C CA . ILE A 1 91 ? -2.320 15.690 4.630 1.00 95.00 91 ILE A CA 1
ATOM 748 C C . ILE A 1 91 ? -1.622 16.984 5.062 1.00 95.00 91 ILE A C 1
ATOM 750 O O . ILE A 1 91 ? -2.210 17.731 5.838 1.00 95.00 91 ILE A O 1
ATOM 754 N N . ASP A 1 92 ? -0.436 17.282 4.517 1.00 93.31 92 ASP A N 1
ATOM 755 C CA . ASP A 1 92 ? 0.334 18.498 4.829 1.00 93.31 92 ASP A CA 1
ATOM 756 C C . ASP A 1 92 ? -0.516 19.774 4.616 1.00 93.31 92 ASP A C 1
ATOM 758 O O . ASP A 1 92 ? -0.543 20.672 5.457 1.00 93.31 92 ASP A O 1
ATOM 762 N N . ILE A 1 93 ? -1.273 19.837 3.513 1.00 94.25 93 ILE A N 1
ATOM 763 C CA . ILE A 1 93 ? -2.129 20.986 3.160 1.00 94.25 93 ILE A CA 1
ATOM 764 C C . ILE A 1 93 ? -3.403 21.054 4.018 1.00 94.25 93 ILE A C 1
ATOM 766 O O . ILE A 1 93 ? -3.881 22.145 4.326 1.00 94.25 93 ILE A O 1
ATOM 770 N N . ASN A 1 94 ? -3.960 19.907 4.416 1.00 93.06 94 ASN A N 1
ATOM 771 C CA . ASN A 1 94 ? -5.213 19.821 5.177 1.00 93.06 94 ASN A CA 1
ATOM 772 C C . ASN A 1 94 ? -4.988 19.591 6.683 1.00 93.06 94 ASN A C 1
ATOM 774 O O . ASN A 1 94 ? -5.924 19.218 7.382 1.00 93.06 94 ASN A O 1
ATOM 778 N N . GLU A 1 95 ? -3.783 19.848 7.207 1.00 91.38 95 GLU A N 1
ATOM 779 C CA . GLU A 1 95 ? -3.385 19.597 8.606 1.00 91.38 95 GLU A CA 1
ATOM 780 C C . GLU A 1 95 ? -4.384 20.155 9.644 1.00 91.38 95 GLU A C 1
ATOM 782 O O . GLU A 1 95 ? -4.577 19.576 10.712 1.00 91.38 95 GLU A O 1
ATOM 787 N N . LYS A 1 96 ? -5.044 21.276 9.324 1.00 92.94 96 LYS A N 1
ATOM 788 C CA . LYS A 1 96 ? -6.034 21.936 10.191 1.00 92.94 96 LYS A CA 1
ATOM 789 C C . LYS A 1 96 ? -7.487 21.505 9.927 1.00 92.94 96 LYS A C 1
ATOM 791 O O . LYS A 1 96 ? -8.336 21.733 10.787 1.00 92.94 96 LYS A O 1
ATOM 796 N N . ASP A 1 97 ? -7.789 20.875 8.788 1.00 95.12 97 ASP A N 1
ATOM 797 C CA . ASP A 1 97 ? -9.131 20.368 8.469 1.00 95.12 97 ASP A CA 1
ATOM 798 C C . ASP A 1 97 ? -9.305 18.928 8.967 1.00 95.12 97 ASP A C 1
ATOM 800 O O . ASP A 1 97 ? -9.169 17.935 8.247 1.00 95.12 97 ASP A O 1
ATOM 804 N N . LYS A 1 98 ? -9.690 18.839 10.237 1.00 92.44 98 LYS A N 1
ATOM 805 C CA . LYS A 1 98 ? -10.055 17.602 10.933 1.00 92.44 98 LYS A CA 1
ATOM 806 C C . LYS A 1 98 ? -11.080 16.739 10.199 1.00 92.44 98 LYS A C 1
ATOM 808 O O . LYS A 1 98 ? -10.986 15.509 10.208 1.00 92.44 98 LYS A O 1
ATOM 813 N N . LYS A 1 99 ? -12.058 17.358 9.531 1.00 95.50 99 LYS A N 1
ATOM 814 C CA . LYS A 1 99 ? -13.118 16.638 8.815 1.00 95.50 99 LYS A CA 1
ATOM 815 C C . LYS A 1 99 ? -12.546 15.959 7.573 1.00 95.50 99 LYS A C 1
ATOM 817 O O . LYS A 1 99 ? -12.842 14.788 7.330 1.00 95.50 99 LYS A O 1
ATOM 822 N N . GLN A 1 100 ? -11.698 16.662 6.827 1.00 94.69 100 GLN A N 1
ATOM 823 C CA . GLN A 1 100 ? -11.025 16.116 5.653 1.00 94.69 100 GLN A CA 1
ATOM 824 C C . GLN A 1 100 ? -9.968 15.066 6.029 1.00 94.69 100 GLN A C 1
ATOM 826 O O . GLN A 1 100 ? -9.926 14.013 5.394 1.00 94.69 100 GLN A O 1
ATOM 831 N N . ILE A 1 101 ? -9.184 15.280 7.093 1.00 95.81 101 ILE A N 1
ATOM 832 C CA . ILE A 1 101 ? -8.231 14.284 7.617 1.00 95.81 101 ILE A CA 1
ATOM 833 C C . ILE A 1 101 ? -8.950 13.016 8.092 1.00 95.81 101 ILE A C 1
ATOM 835 O O . ILE A 1 101 ? -8.553 11.914 7.715 1.00 95.81 101 ILE A O 1
ATOM 839 N N . THR A 1 102 ? -10.036 13.149 8.859 1.00 97.06 102 THR A N 1
ATOM 840 C CA . THR A 1 102 ? -10.849 12.006 9.304 1.00 97.06 102 THR A 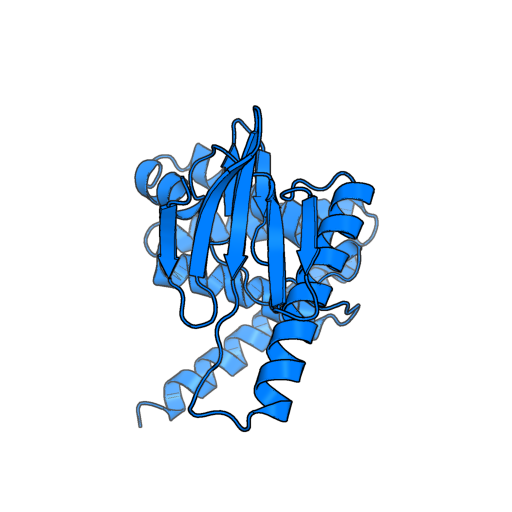CA 1
ATOM 841 C C . THR A 1 102 ? -11.416 11.241 8.107 1.00 97.06 102 THR A C 1
ATOM 843 O O . THR A 1 102 ? -11.297 10.020 8.041 1.00 97.06 102 THR A O 1
ATOM 846 N N . LYS A 1 103 ? -11.978 11.935 7.110 1.00 97.12 103 LYS A N 1
ATOM 847 C CA . LYS A 1 103 ? -12.495 11.300 5.889 1.00 97.12 103 LYS A CA 1
ATOM 848 C C . LYS A 1 103 ? -11.406 10.536 5.127 1.00 97.12 103 LYS A C 1
ATOM 850 O O . LYS A 1 103 ? -11.628 9.391 4.738 1.00 97.12 103 LYS A O 1
ATOM 855 N N . LEU A 1 104 ? -10.241 11.156 4.936 1.00 97.62 104 LEU A N 1
ATOM 856 C CA . LEU A 1 104 ? -9.100 10.566 4.238 1.00 97.62 104 LEU A CA 1
ATOM 857 C C . LEU A 1 104 ? -8.570 9.328 4.978 1.00 97.62 104 LEU A C 1
ATOM 859 O O . LEU A 1 104 ? -8.363 8.289 4.356 1.00 97.62 104 LEU A O 1
ATOM 863 N N . GLY A 1 105 ? -8.423 9.408 6.304 1.00 98.19 105 GLY A N 1
ATOM 864 C CA . GLY A 1 105 ? -8.016 8.283 7.146 1.00 98.19 105 GLY A CA 1
ATOM 865 C C . GLY A 1 105 ? -8.976 7.097 7.032 1.00 98.19 105 GLY A C 1
ATOM 866 O O . GLY A 1 105 ? -8.528 5.982 6.771 1.00 98.19 105 GLY A O 1
ATOM 867 N N . THR A 1 106 ? -10.290 7.328 7.117 1.00 98.62 106 THR A N 1
ATOM 868 C CA . THR A 1 106 ? -11.305 6.275 6.928 1.00 98.62 106 THR A CA 1
ATOM 869 C C . THR A 1 106 ? -11.161 5.584 5.568 1.00 98.62 106 THR A C 1
ATOM 871 O O . THR A 1 106 ? -11.075 4.358 5.522 1.00 98.62 106 THR A O 1
ATOM 874 N N . GLN A 1 107 ? -11.025 6.346 4.474 1.00 98.44 107 GLN A N 1
ATOM 875 C CA . GLN A 1 107 ? -10.840 5.789 3.124 1.00 98.44 107 GLN A CA 1
ATOM 876 C C . GLN A 1 107 ? -9.534 4.987 2.968 1.00 98.44 107 GLN A C 1
ATOM 878 O O . GLN A 1 107 ? -9.503 3.980 2.256 1.00 98.44 107 GLN A O 1
ATOM 883 N N . ILE A 1 108 ? -8.448 5.405 3.629 1.00 98.69 108 ILE A N 1
ATOM 884 C CA . ILE A 1 108 ? -7.190 4.641 3.684 1.00 98.69 108 ILE A CA 1
ATOM 885 C C . ILE A 1 108 ? -7.420 3.314 4.422 1.00 98.69 108 ILE A C 1
ATOM 887 O O . ILE A 1 108 ? -7.028 2.262 3.920 1.00 98.69 108 ILE A O 1
ATOM 891 N N . GLY A 1 109 ? -8.103 3.347 5.570 1.00 98.75 109 GLY A N 1
ATOM 892 C CA . GLY A 1 109 ? -8.453 2.163 6.358 1.00 98.75 109 GLY A CA 1
ATOM 893 C C . GLY A 1 109 ? -9.284 1.139 5.588 1.00 98.75 109 GLY A C 1
ATOM 894 O O . GLY A 1 109 ? -8.937 -0.040 5.557 1.00 98.75 109 GLY A O 1
ATOM 895 N N . GLU A 1 110 ? -10.336 1.596 4.907 1.00 98.75 110 GLU A N 1
ATOM 896 C CA . GLU A 1 110 ? -11.190 0.772 4.040 1.00 98.75 110 GLU A CA 1
ATOM 897 C C . GLU A 1 110 ? -10.384 0.096 2.920 1.00 98.75 110 GLU A C 1
ATOM 899 O O . GLU A 1 110 ? -10.570 -1.089 2.636 1.00 98.75 110 GLU A O 1
ATOM 904 N N . LYS A 1 111 ? -9.434 0.816 2.309 1.00 98.69 111 LYS A N 1
ATOM 905 C CA . LYS A 1 111 ? -8.570 0.269 1.253 1.00 98.69 111 LYS A CA 1
ATOM 906 C C . LYS A 1 111 ? -7.548 -0.736 1.770 1.00 98.69 111 LYS A C 1
ATOM 908 O O . LYS A 1 111 ? -7.380 -1.778 1.142 1.00 98.69 111 LYS A O 1
ATOM 913 N N . ILE A 1 112 ? -6.916 -0.488 2.917 1.00 98.81 112 ILE A N 1
ATOM 914 C CA . ILE A 1 112 ? -6.021 -1.471 3.550 1.00 98.81 112 ILE A CA 1
ATOM 915 C C . ILE A 1 112 ? -6.816 -2.729 3.935 1.00 98.81 112 ILE A C 1
ATOM 917 O O . ILE A 1 112 ? -6.362 -3.847 3.696 1.00 98.81 112 ILE A O 1
ATOM 921 N N . ALA A 1 113 ? -8.042 -2.572 4.447 1.00 98.88 113 ALA A N 1
ATOM 922 C CA . ALA A 1 113 ? -8.928 -3.702 4.712 1.00 98.88 113 ALA A CA 1
ATOM 923 C C . ALA A 1 113 ? -9.261 -4.486 3.442 1.00 98.88 113 ALA A C 1
ATOM 925 O O . ALA A 1 113 ? -9.195 -5.711 3.471 1.00 98.88 113 ALA A O 1
ATOM 926 N N . PHE A 1 114 ? -9.540 -3.818 2.319 1.00 98.81 114 PHE A N 1
ATOM 927 C CA . PHE A 1 114 ? -9.758 -4.494 1.040 1.00 98.81 114 PHE A CA 1
ATOM 928 C C . PHE A 1 114 ? -8.556 -5.360 0.634 1.00 98.81 114 PHE A C 1
ATOM 930 O O . PHE A 1 114 ? -8.753 -6.519 0.267 1.00 98.81 114 PHE A O 1
ATOM 937 N N . LEU A 1 115 ? -7.323 -4.844 0.733 1.00 98.75 115 LEU A N 1
ATOM 938 C CA . LEU A 1 115 ? -6.111 -5.629 0.455 1.00 98.75 115 LEU A CA 1
ATOM 939 C C . LEU A 1 115 ? -6.039 -6.863 1.373 1.00 98.75 115 LEU A C 1
ATOM 941 O O . LEU A 1 115 ? -5.933 -7.995 0.899 1.00 98.75 115 LEU A O 1
ATOM 945 N N . HIS A 1 116 ? -6.200 -6.658 2.683 1.00 98.81 116 HIS A N 1
ATOM 946 C CA . HIS A 1 116 ? -6.100 -7.713 3.695 1.00 98.81 116 HIS A CA 1
ATOM 947 C C . HIS A 1 116 ? -7.245 -8.745 3.631 1.00 98.81 116 HIS A C 1
ATOM 949 O O . HIS A 1 116 ? -7.053 -9.892 4.041 1.00 98.81 116 HIS A O 1
ATOM 955 N N . LEU A 1 117 ? -8.422 -8.379 3.116 1.00 98.62 117 LEU A N 1
ATOM 956 C CA . LEU A 1 117 ? -9.555 -9.284 2.876 1.00 98.62 117 LEU A CA 1
ATOM 957 C C . LEU A 1 117 ? -9.327 -10.211 1.671 1.00 98.62 117 LEU A C 1
ATOM 959 O O . LEU A 1 117 ? -9.899 -11.300 1.644 1.00 98.62 117 LEU A O 1
ATOM 963 N N . HIS A 1 118 ? -8.472 -9.803 0.727 1.00 98.56 118 HIS A N 1
ATOM 964 C CA . HIS A 1 118 ? -8.030 -10.587 -0.434 1.00 98.56 118 HIS A CA 1
ATOM 965 C C . HIS A 1 118 ? -6.643 -11.229 -0.235 1.00 98.56 118 HIS A C 1
ATOM 967 O O . HIS A 1 118 ? -6.030 -11.702 -1.198 1.00 98.56 118 HIS A O 1
ATOM 973 N N . ASP A 1 119 ? -6.159 -11.245 1.013 1.00 98.56 119 ASP A N 1
ATOM 974 C CA . ASP A 1 119 ? -4.862 -11.783 1.433 1.00 98.56 119 ASP A CA 1
ATOM 975 C C . ASP A 1 119 ? -3.667 -11.156 0.695 1.00 98.56 119 ASP A C 1
ATOM 977 O O . ASP A 1 119 ? -2.680 -11.828 0.404 1.00 98.56 119 ASP A O 1
ATOM 981 N N . ILE A 1 120 ? -3.752 -9.859 0.387 1.00 98.75 120 ILE A N 1
ATOM 982 C CA . ILE A 1 120 ? -2.673 -9.044 -0.184 1.00 98.75 120 ILE A CA 1
ATOM 983 C C . ILE A 1 120 ? -2.070 -8.195 0.933 1.00 98.75 120 ILE A C 1
ATOM 985 O O . ILE A 1 120 ? -2.778 -7.413 1.561 1.00 98.75 120 ILE A O 1
ATOM 989 N N . ILE A 1 121 ? -0.764 -8.335 1.147 1.00 98.75 121 ILE A N 1
ATOM 990 C CA . ILE A 1 121 ? 0.040 -7.501 2.045 1.00 98.75 121 ILE A CA 1
ATOM 991 C C . ILE A 1 121 ? 0.893 -6.586 1.170 1.00 98.75 121 ILE A C 1
ATOM 993 O O . ILE A 1 121 ? 1.566 -7.059 0.251 1.00 98.75 121 ILE A O 1
ATOM 997 N N . HIS A 1 122 ? 0.862 -5.282 1.421 1.00 98.44 122 HIS A N 1
ATOM 998 C CA . HIS A 1 122 ? 1.632 -4.290 0.675 1.00 98.44 122 HIS A CA 1
ATOM 999 C C . HIS A 1 122 ? 3.088 -4.237 1.152 1.00 98.44 122 HIS A C 1
ATOM 1001 O O . HIS A 1 122 ? 3.994 -4.107 0.330 1.00 98.44 122 HIS A O 1
ATOM 1007 N N . SER A 1 123 ? 3.316 -4.375 2.462 1.00 97.50 123 SER A N 1
ATOM 1008 C CA . SER A 1 123 ? 4.633 -4.402 3.116 1.00 97.50 123 SER A CA 1
ATOM 1009 C C . SER A 1 123 ? 5.464 -3.113 2.986 1.00 97.50 123 SER A C 1
ATOM 1011 O O . SER A 1 123 ? 6.660 -3.129 3.280 1.00 97.50 123 SER A O 1
ATOM 1013 N N . ASP A 1 124 ? 4.844 -2.010 2.559 1.00 96.81 124 ASP A N 1
ATOM 1014 C CA . ASP A 1 124 ? 5.449 -0.669 2.486 1.00 96.81 124 ASP A CA 1
ATOM 1015 C C . ASP A 1 124 ? 4.364 0.427 2.551 1.00 96.81 124 ASP A C 1
ATOM 1017 O O . ASP A 1 124 ? 4.338 1.370 1.757 1.00 96.81 124 ASP A O 1
ATOM 1021 N N . LEU A 1 125 ? 3.380 0.277 3.448 1.00 97.06 125 LEU A N 1
ATOM 1022 C CA . LEU A 1 125 ? 2.294 1.255 3.565 1.00 97.06 125 LEU A CA 1
ATOM 1023 C C . LEU A 1 125 ? 2.801 2.580 4.145 1.00 97.06 125 LEU A C 1
ATOM 1025 O O . LEU A 1 125 ? 2.982 2.734 5.352 1.00 97.06 125 LEU A O 1
ATOM 1029 N N . THR A 1 126 ? 2.962 3.572 3.272 1.00 96.50 126 THR A N 1
ATOM 1030 C CA . THR A 1 126 ? 3.301 4.951 3.635 1.00 96.50 126 THR A CA 1
ATOM 1031 C C . THR A 1 126 ? 2.392 5.940 2.909 1.00 96.50 126 THR A C 1
ATOM 1033 O O . THR A 1 126 ? 1.830 5.639 1.858 1.00 96.50 126 THR A O 1
ATOM 1036 N N . THR A 1 127 ? 2.277 7.166 3.427 1.00 96.31 127 THR A N 1
ATOM 1037 C CA . THR A 1 127 ? 1.505 8.242 2.772 1.00 96.31 127 THR A CA 1
ATOM 1038 C C . THR A 1 127 ? 2.148 8.759 1.475 1.00 96.31 127 THR A C 1
ATOM 1040 O O . THR A 1 127 ? 1.503 9.492 0.726 1.00 96.31 127 THR A O 1
ATOM 1043 N N . SER A 1 128 ? 3.392 8.360 1.180 1.00 95.44 128 SER A N 1
ATOM 1044 C CA . SER A 1 128 ? 4.060 8.588 -0.110 1.00 95.44 128 SER A CA 1
ATOM 1045 C C . SER A 1 128 ? 3.724 7.515 -1.154 1.00 95.44 128 SER A C 1
ATOM 1047 O O . SER A 1 128 ? 3.853 7.775 -2.344 1.00 95.44 128 SER A O 1
ATOM 1049 N N . ASN A 1 129 ? 3.259 6.337 -0.727 1.00 97.12 129 ASN A N 1
ATOM 1050 C CA . ASN A 1 129 ? 2.864 5.226 -1.602 1.00 97.12 129 ASN A CA 1
ATOM 1051 C C . ASN A 1 129 ? 1.357 5.251 -1.929 1.00 97.12 129 ASN A C 1
ATOM 1053 O O . ASN A 1 129 ? 0.740 4.236 -2.252 1.00 97.12 129 ASN A O 1
ATOM 1057 N N . MET A 1 130 ? 0.746 6.436 -1.853 1.00 98.31 130 MET A N 1
ATOM 1058 C CA . MET A 1 130 ? -0.664 6.663 -2.152 1.00 98.31 130 MET A CA 1
ATOM 1059 C C . MET A 1 130 ? -0.841 7.999 -2.886 1.00 98.31 130 MET A C 1
ATOM 1061 O O . MET A 1 130 ? -0.291 9.019 -2.467 1.00 98.31 130 MET A O 1
ATOM 1065 N N . ILE A 1 131 ? -1.644 8.009 -3.950 1.00 98.31 131 ILE A N 1
ATOM 1066 C CA . ILE A 1 131 ? -1.994 9.196 -4.744 1.00 98.31 131 ILE A CA 1
ATOM 1067 C C . ILE A 1 131 ? -3.502 9.435 -4.635 1.00 98.31 131 ILE A C 1
ATOM 1069 O O . ILE A 1 131 ? -4.291 8.534 -4.907 1.00 98.31 131 ILE A O 1
ATOM 1073 N N . LEU A 1 132 ? -3.916 10.648 -4.273 1.00 98.19 132 LEU A N 1
ATOM 1074 C CA . LEU A 1 132 ? -5.304 11.092 -4.369 1.00 98.19 132 LEU A CA 1
ATOM 1075 C C . LEU A 1 132 ? -5.540 11.739 -5.740 1.00 98.19 132 LEU A C 1
ATOM 1077 O O . LEU A 1 132 ? -4.928 12.759 -6.063 1.00 98.19 132 LEU A O 1
ATOM 1081 N N . LEU A 1 133 ? -6.464 11.168 -6.510 1.00 97.12 133 LEU A N 1
ATOM 1082 C CA . LEU A 1 133 ? -7.023 11.758 -7.724 1.00 97.12 133 LEU A CA 1
ATOM 1083 C C . LEU A 1 133 ? -8.544 11.860 -7.545 1.00 97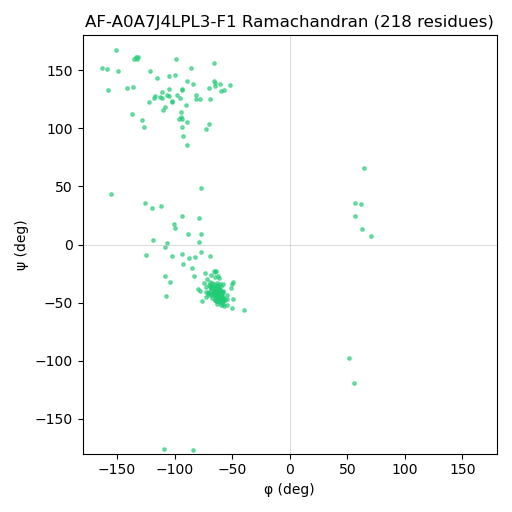.12 133 LEU A C 1
ATOM 1085 O O . LEU A 1 133 ? -9.211 10.868 -7.245 1.00 97.12 133 LEU A O 1
ATOM 1089 N N . ASP A 1 134 ? -9.077 13.075 -7.659 1.00 93.56 134 ASP A N 1
ATOM 1090 C CA . ASP A 1 134 ? -10.455 13.444 -7.315 1.00 93.56 134 ASP A CA 1
ATOM 1091 C C . ASP A 1 134 ? -10.875 12.999 -5.900 1.00 93.56 134 ASP A C 1
ATOM 1093 O O . ASP A 1 134 ? -10.595 13.667 -4.904 1.00 93.56 134 ASP A O 1
ATOM 1097 N N . LYS A 1 135 ? -11.573 11.862 -5.807 1.00 92.38 13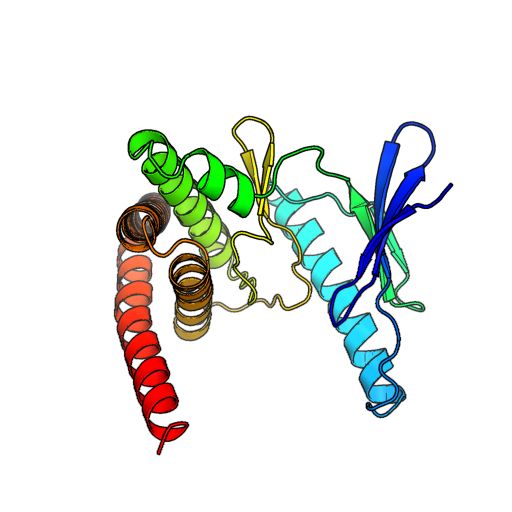5 LYS A N 1
ATOM 1098 C CA . LYS A 1 135 ? -12.079 11.250 -4.566 1.00 92.38 135 LYS A CA 1
ATOM 1099 C C . LYS A 1 135 ? -11.497 9.850 -4.326 1.00 92.38 135 LYS A C 1
ATOM 1101 O O . LYS A 1 135 ? -11.896 9.182 -3.371 1.00 92.38 135 LYS A O 1
ATOM 1106 N N . TRP A 1 136 ? -10.585 9.403 -5.191 1.00 95.56 136 TRP A N 1
ATOM 1107 C CA . TRP A 1 136 ? -10.052 8.047 -5.249 1.00 95.56 136 TRP A CA 1
ATOM 1108 C C . TRP A 1 136 ? -8.584 8.011 -4.826 1.00 95.56 136 TRP A C 1
ATOM 1110 O O . TRP A 1 136 ? -7.742 8.716 -5.378 1.00 95.56 136 TRP A O 1
ATOM 1120 N N . ILE A 1 137 ? -8.276 7.152 -3.854 1.00 98.19 137 ILE A N 1
ATOM 1121 C CA . ILE A 1 137 ? -6.904 6.918 -3.392 1.00 98.19 137 ILE A CA 1
ATOM 1122 C C . ILE A 1 137 ? -6.324 5.724 -4.151 1.00 98.19 137 ILE A C 1
ATOM 1124 O O . ILE A 1 137 ? -6.709 4.577 -3.906 1.00 98.19 137 ILE A O 1
ATOM 1128 N N . TYR A 1 138 ? -5.400 5.995 -5.063 1.00 98.50 138 TYR A N 1
ATOM 1129 C CA . TYR A 1 138 ? -4.608 4.999 -5.770 1.00 98.50 138 TYR A CA 1
ATOM 1130 C C . TYR A 1 138 ? -3.441 4.556 -4.892 1.00 98.50 138 TYR A C 1
ATOM 1132 O O . TYR A 1 138 ? -2.667 5.398 -4.442 1.00 98.50 138 TYR A O 1
ATOM 1140 N N . PHE A 1 139 ? -3.303 3.254 -4.644 1.00 98.50 139 PHE A N 1
ATOM 1141 C CA . PHE A 1 139 ? -2.122 2.715 -3.957 1.00 98.50 139 PHE A CA 1
ATOM 1142 C C . PHE A 1 139 ? -1.055 2.388 -5.006 1.00 98.50 139 PHE A C 1
ATOM 1144 O O . PHE A 1 139 ? -1.382 1.915 -6.098 1.00 98.50 139 PHE A O 1
ATOM 1151 N N . ILE A 1 140 ? 0.210 2.656 -4.689 1.00 97.12 140 ILE A N 1
ATOM 1152 C CA . ILE A 1 140 ? 1.348 2.488 -5.599 1.00 97.12 140 ILE A CA 1
ATOM 1153 C C . ILE A 1 140 ? 2.520 1.799 -4.890 1.00 97.12 140 ILE A C 1
ATOM 1155 O O . ILE A 1 140 ? 2.631 1.838 -3.677 1.00 97.12 140 ILE A O 1
ATOM 1159 N N . ASP A 1 141 ? 3.432 1.222 -5.673 1.00 94.88 141 ASP A N 1
ATOM 1160 C CA . ASP A 1 141 ? 4.618 0.498 -5.186 1.00 94.88 141 ASP A CA 1
ATOM 1161 C C . ASP A 1 141 ? 4.347 -0.783 -4.387 1.00 94.88 141 ASP A C 1
ATOM 1163 O O . ASP A 1 141 ? 4.735 -0.967 -3.236 1.00 94.88 141 ASP A O 1
ATOM 1167 N N . PHE A 1 142 ? 3.779 -1.761 -5.087 1.00 96.81 142 PHE A N 1
ATOM 1168 C CA . PHE A 1 142 ? 3.669 -3.136 -4.602 1.00 96.81 142 PHE A CA 1
ATOM 1169 C C . PHE A 1 142 ? 4.992 -3.923 -4.758 1.00 96.81 142 PHE A C 1
ATOM 1171 O O . PHE A 1 142 ? 4.983 -5.155 -4.795 1.00 96.81 142 PHE A O 1
ATOM 1178 N N . GLY A 1 143 ? 6.147 -3.245 -4.841 1.00 93.12 143 GLY A N 1
ATOM 1179 C CA . GLY A 1 143 ? 7.464 -3.856 -5.049 1.00 93.12 143 GLY A CA 1
ATOM 1180 C C . GLY A 1 143 ? 7.940 -4.774 -3.916 1.00 93.12 143 GLY A C 1
ATOM 1181 O O . GLY A 1 143 ? 8.763 -5.655 -4.166 1.00 93.12 143 GLY A O 1
ATOM 1182 N N . LEU A 1 144 ? 7.415 -4.605 -2.697 1.00 95.31 144 LEU A N 1
ATOM 1183 C CA . LEU A 1 144 ? 7.665 -5.479 -1.537 1.00 95.31 144 LEU A CA 1
ATOM 1184 C C . LEU A 1 144 ? 6.467 -6.375 -1.178 1.00 95.31 144 LEU A C 1
ATOM 1186 O O . LEU A 1 144 ? 6.543 -7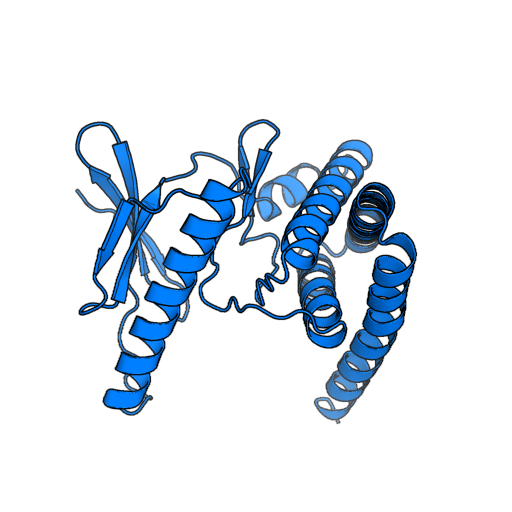.148 -0.225 1.00 95.31 144 LEU A O 1
ATOM 1190 N N . SER A 1 145 ? 5.377 -6.292 -1.942 1.00 97.69 145 SER A N 1
ATOM 1191 C CA . SER A 1 145 ? 4.121 -6.969 -1.620 1.00 97.69 145 SER A CA 1
ATOM 1192 C C . SER A 1 145 ? 4.217 -8.495 -1.670 1.00 97.69 145 SER A C 1
ATOM 1194 O O . SER A 1 145 ? 5.031 -9.085 -2.387 1.00 97.69 145 SER A O 1
ATOM 1196 N N . PHE A 1 146 ? 3.330 -9.164 -0.941 1.00 97.88 146 PHE A N 1
ATOM 1197 C CA . PHE A 1 146 ? 3.187 -10.616 -0.978 1.00 97.88 146 PHE A CA 1
ATOM 1198 C C . PHE A 1 146 ? 1.753 -11.040 -0.653 1.00 97.88 146 PHE A C 1
ATOM 1200 O O . PHE A 1 146 ? 0.932 -10.238 -0.213 1.00 97.88 146 PHE A O 1
ATOM 1207 N N . PHE A 1 147 ? 1.435 -12.311 -0.909 1.00 98.31 147 PHE A N 1
ATOM 1208 C CA . PHE A 1 147 ? 0.137 -12.872 -0.542 1.00 98.31 147 PHE A CA 1
ATOM 1209 C C . PHE A 1 147 ? 0.250 -13.580 0.811 1.00 98.31 147 PHE A C 1
ATOM 1211 O O . PHE A 1 147 ? 1.118 -14.440 0.969 1.00 98.31 147 PHE A O 1
ATOM 1218 N N . SER A 1 148 ? -0.605 -13.234 1.773 1.00 98.38 148 SER A N 1
ATOM 1219 C CA . SER A 1 148 ? -0.675 -13.904 3.073 1.00 98.38 148 SER A CA 1
ATOM 1220 C C . SER A 1 148 ? -2.025 -13.717 3.759 1.00 98.38 148 SER A C 1
ATOM 1222 O O . SER A 1 148 ? -2.530 -12.603 3.908 1.00 98.38 148 SER A O 1
ATOM 1224 N N . ALA A 1 149 ? -2.573 -14.826 4.257 1.00 98.19 149 ALA A N 1
ATOM 1225 C CA . ALA A 1 149 ? -3.755 -14.826 5.109 1.00 98.19 149 ALA A CA 1
ATOM 1226 C C . ALA A 1 149 ? -3.443 -14.530 6.589 1.00 98.19 149 ALA A C 1
ATOM 1228 O O . ALA A 1 149 ? -4.367 -14.300 7.373 1.00 98.19 149 ALA A O 1
ATOM 1229 N N . LYS A 1 150 ? -2.161 -14.526 6.991 1.00 98.50 150 LYS A N 1
ATOM 1230 C CA . LYS A 1 150 ? -1.753 -14.448 8.401 1.00 98.50 150 LYS A CA 1
ATOM 1231 C C . LYS A 1 150 ? -2.149 -13.116 9.038 1.00 98.50 150 LYS A C 1
ATOM 1233 O O . LYS A 1 150 ? -1.905 -12.042 8.496 1.00 98.50 150 LYS A O 1
ATOM 1238 N N . ILE A 1 151 ? -2.670 -13.211 10.258 1.00 98.50 151 ILE A N 1
ATOM 1239 C CA . ILE A 1 151 ? -3.003 -12.062 11.112 1.00 98.50 151 ILE A CA 1
ATOM 1240 C C . ILE A 1 151 ? -1.743 -11.246 11.460 1.00 98.50 151 ILE A C 1
ATOM 1242 O O . ILE A 1 151 ? -1.821 -10.024 11.510 1.00 98.50 151 ILE A O 1
ATOM 1246 N N . GLU A 1 152 ? -0.581 -11.897 11.634 1.00 98.25 152 GLU A N 1
ATOM 1247 C CA . GLU A 1 152 ? 0.709 -11.220 11.876 1.00 98.25 152 GLU A CA 1
ATOM 1248 C C . GLU A 1 152 ? 1.052 -10.234 10.756 1.00 98.25 152 GLU A C 1
ATOM 1250 O O . GLU A 1 152 ? 1.281 -9.061 11.029 1.00 98.25 152 GLU A O 1
ATOM 1255 N N . ASP A 1 153 ? 1.034 -10.684 9.499 1.00 98.50 153 ASP A N 1
ATOM 1256 C CA . ASP A 1 153 ? 1.469 -9.862 8.365 1.00 98.50 153 ASP A CA 1
ATOM 1257 C C . ASP A 1 153 ? 0.524 -8.663 8.159 1.00 98.50 153 ASP A C 1
ATOM 1259 O O . ASP A 1 153 ? 0.972 -7.539 7.943 1.00 98.50 153 ASP A O 1
ATOM 1263 N N . LYS A 1 154 ? -0.787 -8.881 8.345 1.00 98.69 154 LYS A N 1
ATOM 1264 C CA . LYS A 1 154 ? -1.833 -7.840 8.302 1.00 98.69 154 LYS A CA 1
ATOM 1265 C C . LYS A 1 154 ? -1.684 -6.816 9.434 1.00 98.69 154 LYS A C 1
ATOM 1267 O O . LYS A 1 154 ? -1.923 -5.626 9.233 1.00 98.69 154 LYS A O 1
ATOM 1272 N N . ALA A 1 155 ? -1.279 -7.260 10.623 1.00 98.56 155 ALA A N 1
ATOM 1273 C CA . ALA A 1 155 ? -0.996 -6.386 11.759 1.00 98.56 155 ALA A CA 1
ATOM 1274 C C . ALA A 1 155 ? 0.310 -5.591 11.569 1.00 98.56 155 ALA A C 1
ATOM 1276 O O . ALA A 1 155 ? 0.371 -4.419 11.936 1.00 98.56 155 ALA A O 1
ATOM 1277 N N . VAL A 1 156 ? 1.337 -6.192 10.960 1.00 98.19 156 VAL A N 1
ATOM 1278 C CA . VAL A 1 156 ? 2.590 -5.506 10.609 1.00 98.19 156 VAL A CA 1
ATOM 1279 C C . VAL A 1 156 ? 2.350 -4.422 9.556 1.00 98.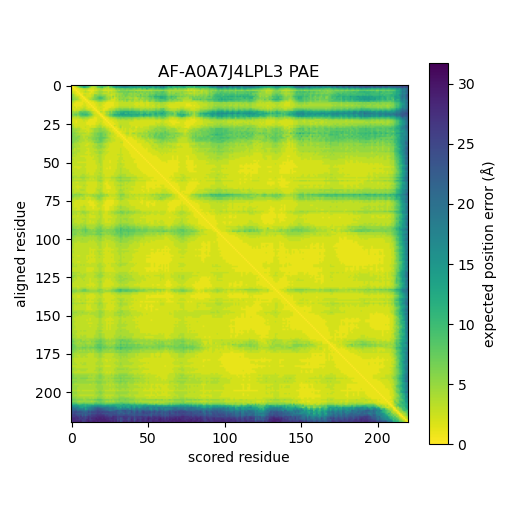19 156 VAL A C 1
ATOM 1281 O O . VAL A 1 156 ? 2.832 -3.307 9.741 1.00 98.19 156 VAL A O 1
ATOM 1284 N N . ASP A 1 157 ? 1.554 -4.682 8.514 1.00 98.19 157 ASP A N 1
ATOM 1285 C CA . ASP A 1 157 ? 1.247 -3.677 7.480 1.00 98.19 157 ASP A CA 1
ATOM 1286 C C . ASP A 1 157 ? 0.473 -2.473 8.066 1.00 98.19 157 ASP A C 1
ATOM 1288 O O . ASP A 1 157 ? 0.797 -1.316 7.792 1.00 98.19 157 ASP A O 1
ATOM 1292 N N . LEU A 1 158 ? -0.483 -2.717 8.977 1.00 98.44 158 LEU A N 1
ATOM 1293 C CA . LEU A 1 158 ? -1.148 -1.642 9.732 1.00 98.44 158 LEU A CA 1
ATOM 1294 C C . LEU A 1 158 ? -0.182 -0.849 10.632 1.00 98.44 158 LEU A C 1
ATOM 1296 O O . LEU A 1 158 ? -0.365 0.356 10.816 1.00 98.44 158 LEU A O 1
ATOM 1300 N N . HIS A 1 159 ? 0.854 -1.489 11.178 1.00 97.94 159 HIS A N 1
ATOM 1301 C CA . HIS A 1 159 ? 1.875 -0.789 11.957 1.00 97.94 159 HIS A CA 1
ATOM 1302 C C . HIS A 1 159 ? 2.797 0.074 11.074 1.00 97.94 159 HIS A C 1
ATOM 1304 O O . HIS A 1 159 ? 3.263 1.120 11.526 1.00 97.94 159 HIS A O 1
ATOM 1310 N N . LEU A 1 160 ? 3.024 -0.296 9.805 1.00 97.69 160 LEU A N 1
ATOM 1311 C CA . LEU A 1 160 ? 3.782 0.534 8.859 1.00 97.69 160 LEU A CA 1
ATOM 1312 C C . LEU A 1 160 ? 3.081 1.875 8.601 1.00 97.69 160 LEU A C 1
ATOM 1314 O O . LEU A 1 160 ? 3.716 2.921 8.759 1.00 97.69 160 LEU A O 1
ATOM 1318 N N . ILE A 1 161 ? 1.772 1.874 8.307 1.00 97.56 161 ILE A N 1
ATOM 1319 C CA . ILE A 1 161 ? 1.035 3.133 8.094 1.00 97.56 161 ILE A CA 1
ATOM 1320 C C . ILE A 1 161 ? 0.942 3.969 9.378 1.00 97.56 161 ILE A C 1
ATOM 1322 O O . ILE A 1 161 ? 1.076 5.192 9.316 1.00 97.56 161 ILE A O 1
ATOM 1326 N N . GLU A 1 162 ? 0.808 3.331 10.547 1.00 97.31 162 GLU A N 1
ATOM 1327 C CA . GLU A 1 162 ? 0.866 4.005 11.850 1.00 97.31 162 GLU A CA 1
ATOM 1328 C C . GLU A 1 162 ? 2.198 4.750 12.023 1.00 97.31 162 GLU A C 1
ATOM 1330 O O . GLU A 1 162 ? 2.215 5.951 12.288 1.00 97.31 162 GLU A O 1
ATOM 1335 N N . ARG A 1 163 ? 3.326 4.069 11.789 1.00 96.06 163 ARG A N 1
ATOM 1336 C CA . ARG A 1 163 ? 4.675 4.644 11.909 1.00 96.06 163 ARG A CA 1
ATOM 1337 C C . ARG A 1 163 ? 4.956 5.701 10.839 1.00 96.06 163 ARG A C 1
ATOM 1339 O O . ARG A 1 163 ? 5.647 6.682 11.125 1.00 96.06 163 ARG A O 1
ATOM 1346 N N . ALA A 1 164 ? 4.410 5.555 9.632 1.00 95.44 164 ALA A N 1
ATOM 1347 C CA . ALA A 1 164 ? 4.503 6.563 8.578 1.00 95.44 164 ALA A CA 1
ATOM 1348 C C . ALA A 1 164 ? 3.733 7.846 8.942 1.00 95.44 164 ALA A C 1
ATOM 1350 O O . ALA A 1 164 ? 4.254 8.947 8.758 1.00 95.44 164 ALA A O 1
ATOM 1351 N N . LEU A 1 165 ? 2.523 7.719 9.498 1.00 95.81 165 LEU A N 1
ATOM 1352 C CA . LEU A 1 165 ? 1.745 8.855 9.996 1.00 95.81 165 LEU A CA 1
ATOM 1353 C C . LEU A 1 165 ? 2.410 9.505 11.217 1.00 95.81 165 LEU A C 1
ATOM 1355 O O . LEU A 1 165 ? 2.503 10.724 11.275 1.00 95.81 165 LEU A O 1
ATOM 1359 N N . GLU A 1 166 ? 2.921 8.729 12.169 1.00 95.31 166 GLU A N 1
ATOM 1360 C CA . GLU A 1 166 ? 3.566 9.264 13.376 1.00 95.31 166 GLU A CA 1
ATOM 1361 C C . GLU A 1 166 ? 4.865 10.023 13.057 1.00 95.31 166 GLU A C 1
ATOM 1363 O O . GLU A 1 166 ? 5.118 11.079 13.630 1.00 95.31 166 GLU A O 1
ATOM 1368 N N . SER A 1 167 ? 5.670 9.523 12.112 1.00 93.75 167 SER A N 1
ATOM 1369 C CA . SER A 1 167 ? 6.969 10.117 11.755 1.00 93.75 167 SER A CA 1
ATOM 1370 C C . SER A 1 167 ? 6.894 11.288 10.771 1.00 93.75 167 SER A C 1
ATOM 1372 O O . SER A 1 167 ? 7.790 12.132 10.776 1.00 93.75 167 SER A O 1
ATOM 1374 N N . LYS A 1 168 ? 5.872 11.351 9.906 1.00 91.81 168 LYS A N 1
ATOM 1375 C CA . LYS A 1 168 ? 5.702 12.445 8.927 1.00 91.81 168 LYS A CA 1
ATOM 1376 C C . LYS A 1 168 ? 4.617 13.445 9.312 1.00 91.81 168 LYS A C 1
ATOM 1378 O O . LYS A 1 168 ? 4.778 14.626 9.044 1.00 91.81 168 LYS A O 1
ATOM 1383 N N . HIS A 1 169 ? 3.564 12.984 9.983 1.00 92.56 169 HIS A N 1
ATOM 1384 C CA . HIS A 1 169 ? 2.305 13.707 10.190 1.00 92.56 169 HIS A CA 1
ATOM 1385 C C . HIS A 1 169 ? 1.935 13.806 11.679 1.00 92.56 169 HIS A C 1
ATOM 1387 O O . HIS A 1 169 ? 0.765 13.740 12.056 1.00 92.56 169 HIS A O 1
ATOM 1393 N N . TYR A 1 170 ? 2.946 13.954 12.543 1.00 90.69 170 TYR A N 1
ATOM 1394 C CA . TYR A 1 170 ? 2.858 13.809 14.004 1.00 90.69 170 TYR A CA 1
ATOM 1395 C C . TYR A 1 170 ? 1.716 14.595 14.680 1.00 90.69 170 TYR A C 1
ATOM 1397 O O . TYR A 1 170 ? 1.123 14.107 15.643 1.00 90.69 170 TYR A O 1
ATOM 1405 N N . LYS A 1 171 ? 1.365 15.784 14.169 1.00 92.00 171 LYS A N 1
ATOM 1406 C CA . LYS A 1 171 ? 0.286 16.632 14.711 1.00 92.00 171 LYS A CA 1
ATOM 1407 C C . LYS A 1 171 ? -1.110 16.030 14.520 1.00 92.00 171 LYS A C 1
ATOM 1409 O O . LYS A 1 171 ? -1.945 16.139 15.412 1.00 92.00 171 LYS A O 1
ATOM 1414 N N . ILE A 1 172 ? -1.358 15.394 13.371 1.00 92.31 172 ILE A N 1
ATOM 1415 C CA . ILE A 1 172 ? -2.660 14.803 13.010 1.00 92.31 172 ILE A CA 1
ATOM 1416 C C . ILE A 1 172 ? -2.686 13.280 13.173 1.00 92.31 172 ILE A C 1
ATOM 1418 O O . ILE A 1 172 ? -3.757 12.678 13.121 1.00 92.31 172 ILE A O 1
ATOM 1422 N N . PHE A 1 173 ? -1.523 12.661 13.408 1.00 93.94 173 PHE A N 1
ATOM 1423 C CA . PHE A 1 173 ? -1.308 11.219 13.542 1.00 93.94 173 PHE A CA 1
ATOM 1424 C C . PHE A 1 173 ? -2.417 10.503 14.322 1.00 93.94 173 PHE A C 1
ATOM 1426 O O . PHE A 1 173 ? -3.043 9.592 13.787 1.00 93.94 173 PHE A O 1
ATOM 1433 N N . LYS A 1 174 ? -2.693 10.930 15.562 1.00 94.56 174 LYS A N 1
ATOM 1434 C CA . LYS A 1 174 ? -3.672 10.265 16.441 1.00 94.56 174 LYS A CA 1
ATOM 1435 C C . LYS A 1 174 ? -5.088 10.277 15.860 1.00 94.56 174 LYS A C 1
ATOM 1437 O O . LYS A 1 174 ? -5.820 9.303 16.008 1.00 94.56 174 LYS A O 1
ATOM 1442 N N . GLU A 1 175 ? -5.474 11.374 15.212 1.00 94.88 175 GLU A N 1
ATOM 1443 C CA . GLU A 1 175 ? -6.806 11.554 14.632 1.00 94.88 175 GLU A CA 1
ATOM 1444 C C . GLU A 1 175 ? -6.949 10.758 13.328 1.00 94.88 175 GLU A C 1
ATOM 1446 O O . GLU A 1 175 ? -7.874 9.957 13.185 1.00 94.88 175 GLU A O 1
ATOM 1451 N N . CYS A 1 176 ? -5.970 10.887 12.428 1.00 96.69 176 CYS A N 1
ATOM 1452 C CA . CYS A 1 176 ? -5.924 10.147 11.170 1.00 96.69 176 CYS A CA 1
ATOM 1453 C C . CYS A 1 176 ? -5.849 8.632 11.402 1.00 96.69 176 CYS A C 1
ATOM 1455 O O . CYS A 1 176 ? -6.635 7.885 10.826 1.00 96.69 176 CYS A O 1
ATOM 1457 N N . MET A 1 177 ? -4.981 8.165 12.307 1.00 97.75 177 MET A N 1
ATOM 1458 C CA . MET A 1 177 ? -4.858 6.738 12.615 1.00 97.75 177 MET A CA 1
ATOM 1459 C C . MET A 1 177 ? -6.134 6.181 13.259 1.00 97.75 177 MET A C 1
ATOM 1461 O O . MET A 1 177 ? -6.556 5.078 12.917 1.00 97.75 177 MET A O 1
ATOM 1465 N N . LYS A 1 178 ? -6.814 6.944 14.129 1.00 98.12 178 LYS A N 1
ATOM 1466 C CA . LYS A 1 178 ? -8.132 6.549 14.653 1.00 98.12 178 LYS A CA 1
ATOM 1467 C C . LYS A 1 178 ? -9.142 6.351 13.516 1.00 98.12 178 LYS A C 1
ATOM 1469 O O . LYS A 1 178 ? -9.876 5.366 13.531 1.00 98.12 178 LYS A O 1
ATOM 1474 N N . ALA A 1 179 ? -9.156 7.240 12.524 1.00 98.50 179 ALA A N 1
ATOM 1475 C CA . ALA A 1 179 ? -10.020 7.109 11.354 1.00 98.50 179 ALA A CA 1
ATOM 1476 C C . ALA A 1 179 ? -9.644 5.905 10.464 1.00 98.50 179 ALA A C 1
ATOM 1478 O O . ALA A 1 179 ? -10.530 5.147 10.076 1.00 98.50 179 ALA A O 1
ATOM 1479 N N . VAL A 1 180 ? -8.346 5.654 10.230 1.00 98.75 180 VAL A N 1
ATOM 1480 C CA . VAL A 1 180 ? -7.841 4.440 9.548 1.00 98.75 180 VAL A CA 1
ATOM 1481 C C . VAL A 1 180 ? -8.352 3.174 10.237 1.00 98.75 180 VAL A C 1
ATOM 1483 O O . VAL A 1 180 ? -8.883 2.285 9.578 1.00 98.75 180 VAL A O 1
ATOM 1486 N N . ILE A 1 181 ? -8.262 3.102 11.566 1.00 98.69 181 ILE A N 1
ATOM 1487 C CA . ILE A 1 181 ? -8.746 1.953 12.342 1.00 98.69 181 ILE A CA 1
ATOM 1488 C C . ILE A 1 181 ? -10.271 1.779 12.224 1.00 98.69 181 ILE A C 1
ATOM 1490 O O . ILE A 1 181 ? -10.743 0.651 12.071 1.00 98.69 181 ILE A O 1
ATOM 1494 N N . ILE A 1 182 ? -11.042 2.872 12.242 1.00 98.69 182 ILE A N 1
ATOM 1495 C CA . ILE A 1 182 ? -12.504 2.837 12.064 1.00 98.69 182 ILE A CA 1
ATOM 1496 C C . ILE A 1 182 ? -12.873 2.318 10.667 1.00 98.69 182 ILE A C 1
ATOM 1498 O O . ILE A 1 182 ? -13.652 1.372 10.562 1.00 98.69 182 ILE A O 1
ATOM 1502 N N . GLY A 1 183 ? -12.289 2.878 9.602 1.00 98.81 183 GLY A N 1
ATOM 1503 C CA . GLY A 1 183 ? -12.532 2.427 8.227 1.00 98.81 183 GLY A CA 1
ATOM 1504 C C . GLY A 1 183 ? -12.145 0.961 8.013 1.00 98.81 183 GLY A C 1
ATOM 1505 O O . GLY A 1 183 ? -12.900 0.193 7.418 1.00 98.81 183 GLY A O 1
ATOM 1506 N N . TYR A 1 184 ? -11.013 0.544 8.589 1.00 98.88 184 TYR A N 1
ATOM 1507 C CA . TYR A 1 184 ? -10.536 -0.836 8.529 1.00 98.88 184 TYR A CA 1
ATOM 1508 C C . TYR A 1 184 ? -11.518 -1.822 9.186 1.00 98.88 184 TYR A C 1
ATOM 1510 O O . TYR A 1 184 ? -11.909 -2.818 8.574 1.00 98.88 184 TYR A O 1
ATOM 1518 N N . LEU A 1 185 ? -11.969 -1.535 10.414 1.00 98.75 185 LEU A N 1
ATOM 1519 C CA . LEU A 1 185 ? -12.943 -2.374 11.121 1.00 98.75 185 LEU A CA 1
ATOM 1520 C C . LEU A 1 185 ? -14.307 -2.406 10.432 1.00 98.75 185 LEU A C 1
ATOM 1522 O O . LEU A 1 185 ? -14.913 -3.475 10.351 1.00 98.75 185 LEU A O 1
ATOM 1526 N N . ASN A 1 186 ? -14.782 -1.264 9.934 1.00 98.62 186 ASN A N 1
ATOM 1527 C CA . ASN A 1 186 ? -16.065 -1.173 9.242 1.00 98.62 186 ASN A CA 1
ATOM 1528 C C . ASN A 1 186 ? -16.063 -2.034 7.974 1.00 98.62 186 ASN A C 1
ATOM 1530 O O . ASN A 1 186 ? -16.980 -2.828 7.784 1.00 98.62 186 ASN A O 1
ATOM 1534 N N . ALA A 1 187 ? -15.004 -1.970 7.162 1.00 98.69 187 ALA A N 1
ATOM 1535 C CA . ALA A 1 187 ? -14.860 -2.820 5.982 1.00 98.69 187 ALA A CA 1
ATOM 1536 C C . ALA A 1 187 ? -14.841 -4.324 6.334 1.00 98.69 187 ALA A C 1
ATOM 1538 O O . ALA A 1 187 ? -15.516 -5.117 5.676 1.00 98.69 187 ALA A O 1
ATOM 1539 N N . TYR A 1 188 ? -14.149 -4.725 7.408 1.00 98.69 188 TYR A N 1
ATOM 1540 C CA . TYR A 1 188 ? -14.190 -6.110 7.903 1.00 98.69 188 TYR A CA 1
ATOM 1541 C C . TYR A 1 188 ? -15.574 -6.529 8.416 1.00 98.69 188 TYR A C 1
ATOM 1543 O O . TYR A 1 188 ? -15.970 -7.678 8.218 1.00 98.69 188 TYR A O 1
ATOM 1551 N N . ALA A 1 189 ? -16.316 -5.626 9.061 1.00 98.44 189 ALA A N 1
ATOM 1552 C CA . ALA A 1 189 ? -17.674 -5.891 9.525 1.00 98.44 189 ALA A CA 1
ATOM 1553 C C . ALA A 1 189 ? -18.652 -6.063 8.350 1.00 98.44 189 ALA A C 1
ATOM 1555 O O . ALA A 1 189 ? -19.382 -7.052 8.323 1.00 98.44 189 ALA A O 1
ATOM 1556 N N . THR A 1 190 ? -18.602 -5.176 7.352 1.00 98.38 190 THR A N 1
ATOM 1557 C CA . THR A 1 190 ? -19.390 -5.269 6.109 1.00 98.38 190 THR A CA 1
ATOM 1558 C C . THR A 1 190 ? -19.084 -6.551 5.330 1.00 98.38 190 THR A C 1
ATOM 1560 O O . THR A 1 190 ? -19.989 -7.163 4.776 1.00 98.38 190 THR A O 1
ATOM 1563 N N . ALA A 1 191 ? -17.832 -7.017 5.346 1.00 98.00 191 ALA A N 1
ATOM 1564 C CA . ALA A 1 191 ? -17.425 -8.290 4.747 1.00 98.00 191 ALA A CA 1
ATOM 1565 C C . ALA A 1 191 ? -17.793 -9.542 5.581 1.00 98.00 191 ALA A C 1
ATOM 1567 O O . ALA A 1 191 ? -17.293 -10.630 5.295 1.00 98.00 191 ALA A O 1
ATOM 1568 N N . GLY A 1 192 ? -18.593 -9.409 6.649 1.00 98.31 192 GLY A N 1
ATOM 1569 C CA . GLY A 1 192 ? -18.987 -10.517 7.532 1.00 98.31 192 GLY A CA 1
ATOM 1570 C C . GLY A 1 192 ? -17.860 -11.073 8.417 1.00 98.31 192 GLY A C 1
ATOM 1571 O O . GLY A 1 192 ? -18.048 -12.073 9.102 1.00 98.31 192 GLY A O 1
ATOM 1572 N N . LYS A 1 193 ? -16.685 -10.431 8.442 1.00 98.00 193 LYS A N 1
ATOM 1573 C CA . LYS A 1 193 ? -15.456 -10.891 9.121 1.00 98.00 193 LYS A CA 1
ATOM 1574 C C . LYS A 1 193 ? -15.079 -10.004 10.318 1.00 98.00 193 LYS A C 1
ATOM 1576 O O . LYS A 1 193 ? -13.899 -9.823 10.625 1.00 98.00 193 LYS A O 1
ATOM 1581 N N . LYS A 1 194 ? -16.079 -9.449 11.017 1.00 97.69 194 LYS A N 1
ATOM 1582 C CA . LYS A 1 194 ? -15.913 -8.504 12.143 1.00 97.69 194 LYS A CA 1
ATOM 1583 C C . LYS A 1 194 ? -14.902 -8.983 13.192 1.00 97.69 194 LYS A C 1
ATOM 1585 O O . LYS A 1 194 ? -14.019 -8.222 13.582 1.00 97.69 194 LYS A O 1
ATOM 1590 N N . GLU A 1 195 ? -14.995 -10.245 13.612 1.00 98.12 195 GLU A N 1
ATOM 1591 C CA . GLU A 1 195 ? -14.100 -10.806 14.634 1.00 98.12 195 GLU A CA 1
ATOM 1592 C C . GLU A 1 195 ? -12.660 -10.975 14.128 1.00 98.12 195 GLU A C 1
ATOM 1594 O O . GLU A 1 195 ? -11.724 -10.672 14.863 1.00 98.12 195 GLU A O 1
ATOM 1599 N N . THR A 1 196 ? -12.454 -11.327 12.853 1.00 98.31 196 THR A N 1
ATOM 1600 C CA . THR A 1 196 ? -11.116 -11.322 12.233 1.00 98.31 196 THR A CA 1
ATOM 1601 C C . THR A 1 196 ? -10.509 -9.917 12.234 1.00 98.31 196 THR A C 1
ATOM 1603 O O . THR A 1 196 ? -9.331 -9.757 12.547 1.00 98.31 196 THR A O 1
ATOM 1606 N N . GLY A 1 197 ? -11.314 -8.885 11.952 1.00 98.25 197 GLY A N 1
ATOM 1607 C CA . GLY A 1 197 ? -10.886 -7.486 12.045 1.00 98.25 197 GLY A CA 1
ATOM 1608 C C . GLY A 1 197 ? -10.405 -7.121 13.454 1.00 98.25 197 GLY A C 1
ATOM 1609 O O . GLY A 1 197 ? -9.315 -6.570 13.609 1.00 98.25 197 GLY A O 1
ATOM 1610 N N . LYS A 1 198 ? -11.158 -7.506 14.496 1.00 98.12 198 LYS A N 1
ATOM 1611 C CA . LYS A 1 198 ? -10.744 -7.317 15.900 1.00 98.12 198 LYS A CA 1
ATOM 1612 C C . LYS A 1 198 ? -9.465 -8.083 16.248 1.00 98.12 198 LYS A C 1
ATOM 1614 O O . LYS A 1 198 ? -8.599 -7.520 16.909 1.00 98.12 198 LYS A O 1
ATOM 1619 N N . GLN A 1 199 ? -9.327 -9.336 15.809 1.00 98.44 199 GLN A N 1
ATOM 1620 C CA . GLN A 1 199 ? -8.127 -10.148 16.056 1.00 98.44 199 GLN A CA 1
ATOM 1621 C C . GLN A 1 199 ? -6.871 -9.510 15.446 1.00 98.44 199 GLN A C 1
ATOM 1623 O O . GLN A 1 199 ? -5.817 -9.507 16.081 1.00 98.44 199 GLN A O 1
ATOM 1628 N N . ILE A 1 200 ? -6.982 -8.918 14.251 1.00 98.62 200 ILE A N 1
ATOM 1629 C CA . ILE A 1 200 ? -5.884 -8.171 13.618 1.00 98.62 200 ILE A CA 1
ATOM 1630 C C . ILE A 1 200 ? -5.511 -6.932 14.443 1.00 98.62 200 ILE A C 1
ATOM 1632 O O . ILE A 1 200 ? -4.322 -6.674 14.618 1.00 98.62 200 ILE A O 1
ATOM 1636 N N . LEU A 1 201 ? -6.477 -6.211 15.024 1.00 97.94 201 LEU A N 1
ATOM 1637 C CA . LEU A 1 201 ? -6.167 -5.076 15.905 1.00 97.94 201 LEU A CA 1
ATOM 1638 C C . LEU A 1 201 ? -5.560 -5.490 17.248 1.00 97.94 201 LEU A C 1
ATOM 1640 O O . LEU A 1 201 ? -4.588 -4.882 17.687 1.00 97.94 201 LEU A O 1
ATOM 1644 N N . ALA A 1 202 ? -6.073 -6.547 17.879 1.00 97.81 202 ALA A N 1
ATOM 1645 C CA . ALA A 1 202 ? -5.465 -7.098 19.090 1.00 97.81 202 ALA A CA 1
ATOM 1646 C C . ALA A 1 202 ? -4.005 -7.507 18.827 1.00 97.81 202 ALA A C 1
ATOM 1648 O O . ALA A 1 202 ? -3.115 -7.236 19.632 1.00 97.81 202 ALA A O 1
ATOM 1649 N N . ARG A 1 203 ? -3.734 -8.089 17.649 1.00 98.00 203 ARG A N 1
ATOM 1650 C CA . ARG A 1 203 ? -2.378 -8.445 17.233 1.00 98.00 203 ARG A CA 1
ATOM 1651 C C . ARG A 1 203 ? -1.503 -7.233 16.908 1.00 98.00 203 ARG A C 1
ATOM 1653 O O . ARG A 1 203 ? -0.309 -7.271 17.202 1.00 98.00 203 ARG A O 1
ATOM 1660 N N . LEU A 1 204 ? -2.075 -6.174 16.338 1.00 97.69 204 LEU A N 1
ATOM 1661 C CA . LEU A 1 204 ? -1.399 -4.902 16.071 1.00 97.69 204 LEU A CA 1
ATOM 1662 C C . LEU A 1 204 ? -0.847 -4.283 17.366 1.00 97.69 204 LEU A C 1
ATOM 1664 O O . LEU A 1 204 ? 0.303 -3.852 17.368 1.00 97.69 204 LEU A O 1
ATOM 1668 N N . GLU A 1 205 ? -1.570 -4.327 18.488 1.00 95.81 205 GLU A N 1
ATOM 1669 C CA . GLU A 1 205 ? -1.013 -3.870 19.775 1.00 95.81 205 GLU A CA 1
ATOM 1670 C C . GLU A 1 205 ? 0.219 -4.702 20.201 1.00 95.81 205 GLU A C 1
ATOM 1672 O O . GLU A 1 205 ? 1.270 -4.133 20.504 1.00 95.81 205 GLU A O 1
ATOM 1677 N N . SER A 1 206 ? 0.184 -6.037 20.073 1.00 94.00 206 SER A N 1
ATOM 1678 C CA . SER A 1 206 ? 1.365 -6.892 20.323 1.00 94.00 206 SER A CA 1
ATOM 1679 C C . SER A 1 206 ? 2.525 -6.673 19.331 1.00 94.00 206 SER A C 1
ATOM 1681 O O . SER A 1 206 ? 3.675 -7.027 19.612 1.00 94.00 206 SER A O 1
ATOM 1683 N N . VAL A 1 207 ? 2.265 -6.145 18.130 1.00 93.81 207 VAL A N 1
ATOM 1684 C CA . VAL A 1 207 ? 3.312 -5.719 17.180 1.00 93.81 207 VAL A CA 1
ATOM 1685 C C . VAL A 1 207 ? 3.971 -4.425 17.674 1.00 93.81 207 VAL A C 1
ATOM 1687 O O . VAL A 1 207 ? 5.204 -4.361 17.721 1.00 93.81 207 VAL A O 1
ATOM 1690 N N . LYS A 1 208 ? 3.185 -3.434 18.123 1.00 91.31 208 LYS A N 1
ATOM 1691 C CA . LYS A 1 208 ? 3.690 -2.149 18.646 1.00 91.31 208 LYS A CA 1
ATOM 1692 C C . LYS A 1 208 ? 4.619 -2.327 19.841 1.00 91.31 208 LYS A C 1
ATOM 1694 O O . LYS A 1 208 ? 5.673 -1.694 19.891 1.00 91.31 208 LYS A O 1
ATOM 1699 N N . GLU A 1 209 ? 4.254 -3.182 20.793 1.00 86.38 209 GLU A N 1
ATOM 1700 C CA . GLU A 1 209 ? 5.064 -3.457 21.988 1.00 86.38 209 GLU A CA 1
ATOM 1701 C C . GLU A 1 209 ? 6.444 -4.017 21.623 1.00 86.38 209 GLU A C 1
ATOM 1703 O O . GLU A 1 209 ? 7.471 -3.496 22.065 1.00 86.38 209 GLU A O 1
ATOM 1708 N N . ARG A 1 210 ? 6.488 -5.015 20.729 1.00 82.50 210 A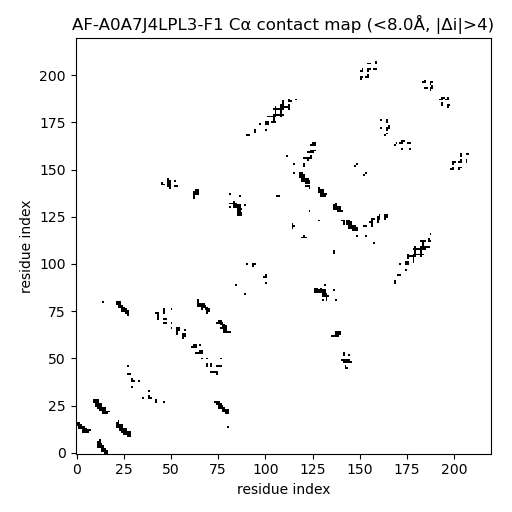RG A N 1
ATOM 1709 C CA . ARG A 1 210 ? 7.745 -5.591 20.221 1.00 82.50 210 ARG A CA 1
ATOM 1710 C C . ARG A 1 210 ? 8.595 -4.551 19.481 1.00 82.50 210 ARG A C 1
ATOM 1712 O O . ARG A 1 210 ? 9.814 -4.539 19.649 1.00 82.50 210 ARG A O 1
ATOM 1719 N N . GLY A 1 211 ? 7.971 -3.659 18.708 1.00 70.69 211 GLY A N 1
ATOM 1720 C CA . GLY A 1 211 ? 8.651 -2.540 18.047 1.00 70.69 211 GLY A CA 1
ATOM 1721 C C . GLY A 1 211 ? 9.268 -1.543 19.036 1.00 70.69 211 GLY A C 1
ATOM 1722 O O . GLY A 1 211 ? 10.436 -1.178 18.901 1.00 70.69 211 GLY A O 1
ATOM 1723 N N . ARG A 1 212 ? 8.520 -1.150 20.075 1.00 62.62 212 ARG A N 1
ATOM 1724 C CA . ARG A 1 212 ? 8.986 -0.234 21.135 1.00 62.62 212 ARG A CA 1
ATOM 1725 C C . ARG A 1 212 ? 10.134 -0.821 21.955 1.00 62.62 212 ARG A C 1
ATOM 1727 O O . ARG A 1 212 ? 11.096 -0.111 22.234 1.00 62.62 212 ARG A O 1
ATOM 1734 N N . ASN A 1 213 ? 10.069 -2.107 22.296 1.00 52.66 213 ASN A N 1
ATOM 1735 C CA . ASN A 1 213 ? 11.119 -2.767 23.075 1.00 52.66 213 ASN A CA 1
ATOM 1736 C C . ASN A 1 213 ? 12.434 -2.878 22.285 1.00 52.66 213 ASN A C 1
ATOM 1738 O O . ASN A 1 213 ? 13.500 -2.657 22.851 1.00 52.66 213 ASN A O 1
ATOM 1742 N N . LYS A 1 214 ? 12.378 -3.106 20.964 1.00 52.44 214 LYS A N 1
ATOM 1743 C CA . LYS A 1 214 ? 13.576 -3.027 20.110 1.00 52.44 214 LYS A CA 1
ATOM 1744 C C . LYS A 1 214 ? 14.157 -1.614 20.026 1.00 52.44 214 LYS A C 1
ATOM 1746 O O . LYS A 1 214 ? 15.371 -1.479 20.032 1.00 52.44 214 LYS A O 1
ATOM 1751 N N . ALA A 1 215 ? 13.321 -0.574 19.978 1.00 49.94 215 ALA A N 1
ATOM 1752 C CA . ALA A 1 215 ? 13.797 0.810 19.913 1.00 49.94 215 ALA A CA 1
ATOM 1753 C C . ALA A 1 215 ? 14.551 1.252 21.184 1.00 49.94 215 ALA A C 1
ATOM 1755 O O . ALA A 1 215 ? 15.512 2.007 21.079 1.00 49.94 215 ALA A O 1
ATOM 1756 N N . LYS A 1 216 ? 14.161 0.756 22.369 1.00 46.00 216 LYS A N 1
ATOM 1757 C CA . LYS A 1 216 ? 14.884 1.027 23.626 1.00 46.00 216 LYS A CA 1
ATOM 1758 C C . LYS A 1 216 ? 16.296 0.428 23.632 1.00 46.00 216 LYS A C 1
ATOM 1760 O O . LYS A 1 216 ? 17.237 1.109 24.017 1.00 46.00 216 LYS A O 1
ATOM 1765 N N . ASN A 1 217 ? 16.451 -0.797 23.128 1.00 43.97 217 ASN A N 1
ATOM 1766 C CA . ASN A 1 217 ? 17.715 -1.544 23.172 1.00 43.97 217 ASN A CA 1
ATOM 1767 C C . ASN A 1 217 ? 18.755 -1.123 22.108 1.00 43.97 217 ASN A C 1
ATOM 1769 O O . ASN A 1 217 ? 19.804 -1.749 22.017 1.00 43.97 217 ASN A O 1
ATOM 1773 N N . VAL A 1 218 ? 18.463 -0.117 21.274 1.00 46.84 218 VAL A N 1
ATOM 1774 C CA . VAL A 1 218 ? 19.399 0.436 20.266 1.00 46.84 218 VAL A CA 1
ATOM 1775 C C . VAL A 1 218 ? 19.901 1.837 20.671 1.00 46.84 218 VAL A C 1
ATOM 1777 O O . VAL A 1 218 ? 20.728 2.427 19.985 1.00 46.84 218 VAL A O 1
ATOM 1780 N N . GLY A 1 219 ? 19.421 2.367 21.802 1.00 47.28 219 GLY A N 1
ATOM 1781 C CA . GLY A 1 219 ? 19.886 3.615 22.419 1.00 47.28 219 GLY A CA 1
ATOM 1782 C C . GLY A 1 219 ? 20.443 3.408 23.830 1.00 47.28 219 GLY A C 1
ATOM 1783 O O . GLY A 1 219 ? 20.250 4.274 24.678 1.00 47.28 219 GLY A O 1
ATOM 1784 N N . SER A 1 220 ? 21.033 2.235 24.091 1.00 38.19 220 SER A N 1
ATOM 1785 C CA . SER A 1 220 ? 21.721 1.853 25.337 1.00 38.19 220 SER A CA 1
ATOM 1786 C C . SER A 1 220 ? 23.197 1.607 25.046 1.00 38.19 220 SER A C 1
ATOM 1788 O O . SER A 1 220 ? 23.444 0.898 24.046 1.00 38.19 220 SER A O 1
#

Foldseek 3Di:
DKAFPDDDPFWTWIWDDDPPFIKIKTQGDADPVDDRVVRLVLLLVLLVQQQVVQVVCVVVVAAAWHWDDADSNRSMTITHDDPFAQQLVVCVVCVPVLVVLLLSLLLLLLNLLVCLVQQKFQLQDASRQWGDDPNHIYGHRSSVMDGHNDLLSSLVSLVNHLVRCCVRVVSCSVSSNVSSLVSNLVNCVVVVNNVSSVSSVVVNVVVVVVVVVVVVVVVD

Nearest PDB structures (foldseek):
  7szc-assembly2_C  TM=9.229E-01  e=8.483E-17  Homo sapiens
  7szc-assembly1_A  TM=8.898E-01  e=2.694E-17  Homo sapiens
  7sza-assembly2_C  TM=8.866E-01  e=3.005E-17  Homo sapiens
  3en9-assembly1_A  TM=9.277E-01  e=2.147E-16  Methanocaldococcus jannaschii
  3en9-assembly2_B  TM=9.392E-01  e=8.885E-16  Methanocaldococcus jannaschii

Mean predicted aligned error: 4.66 Å

Secondary structure (DSSP, 8-state):
-EEEEEE-SS-EEEEEEETTEEEEEEE----TTS-HHHHHHHHHHHHHHHHHHHHHHHHTT---PPEEEEETTTTEEEEE---SEEHHHHHHHTTT-HHHHHHHHHHHHHHHHHHHHTTEE-S---TTSEEEETTEEEE--GGG-EE---HHHHHHHHHHHHHHHHHH-TTTHHHHHHHHHHHHHHHHHHTT-HHHHHHHHHHHHHHHHHHHHHHHTT--

pLDDT: mean 93.15, std 10.25, range [38.19, 98.88]